Protein AF-A0A9D8MSY5-F1 (afdb_monomer_lite)

Foldseek 3Di:
DDPLVVLLVVLVVLLVVLLVVLVVCVVVVNQWHHLPDPVNVVVCVVCLVVLCVDPLLVVLLLVLQLVLLCVLLVCVVVVVLVPDPVLVVLVVVLVVVVVVVVVLLPDQPRQQAPPVSHPVVGVCVVCVVVVVSVSVSVSSLVSSVVVVRDSVSSRCVSCVVCVSSNSSSSSVSSSVVSVVNGPD

Sequence (184 aa):
MSNSERAFVFCLVLAAVLPILSWVLSALGVPCKSILDDEGLRWLFRHASDCLHSRLVMLALCCTMMQGVIQKSRLLPLNKTLREPRFYRFAAVYAVVLILIFVAALSPESPLLSITGGLAGSPLVDGLFFLGWFTFMVFCLCYGHSKREPWIQMLTYGIRRHPLALPFAVAVSFCWQCIQYMIP

Radius of gyration: 22.3 Å; chains: 1; bounding box: 44×50×62 Å

Secondary structure (DSSP, 8-state):
--HHHHHHHHHHHHHHHHHHHHHHHHHTT-S---SSSHHHHHHHHHHHHHHHT-HHHHHHHHHHHHHHHHHHTT-S-HHHHTT-HHHHHHHHHHHHHHHHHHHHHTSTT-TTS-TTS-STT-HHHHHHHHHHHHHHHHHHHHHHHHTT--HHHHHHHHHHH-TTHHHHHHHHHHHHHHHHHH--

Structure (mmCIF, N/CA/C/O backbone):
data_AF-A0A9D8MSY5-F1
#
_entry.id   AF-A0A9D8MSY5-F1
#
loop_
_atom_site.group_PDB
_atom_site.id
_atom_site.type_symbol
_atom_site.label_atom_id
_atom_site.label_alt_id
_atom_site.label_comp_id
_atom_site.label_asym_id
_atom_site.label_entity_id
_atom_site.label_seq_id
_atom_site.pdbx_PDB_ins_code
_atom_site.Cartn_x
_atom_site.Cartn_y
_atom_site.Cartn_z
_atom_site.occupancy
_atom_site.B_iso_or_equiv
_atom_site.auth_seq_id
_atom_site.auth_comp_id
_atom_site.auth_asym_id
_atom_site.auth_atom_id
_atom_site.pdbx_PDB_model_num
ATOM 1 N N . MET A 1 1 ? 13.684 21.344 1.255 1.00 70.88 1 MET A N 1
ATOM 2 C CA . MET A 1 1 ? 13.357 19.998 0.744 1.00 70.88 1 MET A CA 1
ATOM 3 C C . MET A 1 1 ? 13.588 18.957 1.822 1.00 70.88 1 MET A C 1
ATOM 5 O O . MET A 1 1 ? 14.737 18.773 2.231 1.00 70.88 1 MET A O 1
ATOM 9 N N . SER A 1 2 ? 12.512 18.324 2.288 1.00 86.19 2 SER A N 1
ATOM 10 C CA . SER A 1 2 ? 12.556 17.199 3.233 1.00 86.19 2 SER A CA 1
ATOM 11 C C . SER A 1 2 ? 13.181 15.950 2.584 1.00 86.19 2 SER A C 1
ATOM 13 O O . SER A 1 2 ? 13.249 15.846 1.358 1.00 86.19 2 SER A O 1
ATOM 15 N N . ASN A 1 3 ? 13.674 14.992 3.380 1.00 86.31 3 ASN A N 1
ATOM 16 C CA . ASN A 1 3 ? 14.305 13.776 2.839 1.00 86.31 3 ASN A CA 1
ATOM 17 C C . ASN A 1 3 ? 13.340 12.949 1.966 1.00 86.31 3 ASN A C 1
ATOM 19 O O . ASN A 1 3 ? 13.759 12.382 0.960 1.00 86.31 3 ASN A O 1
ATOM 23 N N . SER A 1 4 ? 12.048 12.929 2.306 1.00 84.00 4 SER A N 1
ATOM 24 C CA . SER A 1 4 ? 11.000 12.261 1.524 1.00 84.00 4 SER A CA 1
ATOM 25 C C . SER A 1 4 ? 10.734 12.951 0.185 1.00 84.00 4 SER A C 1
ATOM 27 O O . SER A 1 4 ? 10.574 12.271 -0.824 1.00 84.00 4 SER A O 1
ATOM 29 N N . GLU A 1 5 ? 10.749 14.285 0.136 1.00 88.88 5 GLU A N 1
ATOM 30 C CA . GLU A 1 5 ? 10.642 15.034 -1.126 1.00 88.88 5 GLU A CA 1
ATOM 31 C C . GLU A 1 5 ? 11.829 14.756 -2.048 1.00 88.88 5 GLU A C 1
ATOM 33 O O . GLU A 1 5 ? 11.639 14.557 -3.244 1.00 88.88 5 GLU A O 1
ATOM 38 N N . ARG A 1 6 ? 13.053 14.699 -1.502 1.00 90.81 6 ARG A N 1
ATOM 39 C CA . ARG A 1 6 ? 14.252 14.361 -2.287 1.00 90.81 6 ARG A CA 1
ATOM 40 C C . ARG A 1 6 ? 14.149 12.964 -2.887 1.00 90.81 6 ARG A C 1
ATOM 42 O O . ARG A 1 6 ? 14.408 12.805 -4.075 1.00 90.81 6 ARG A O 1
ATOM 49 N N . ALA A 1 7 ? 13.734 11.979 -2.091 1.00 89.00 7 ALA A N 1
ATOM 50 C CA . ALA A 1 7 ? 13.540 10.611 -2.565 1.00 89.00 7 ALA A CA 1
ATOM 51 C C . ALA A 1 7 ? 12.454 10.525 -3.650 1.00 89.00 7 ALA A C 1
ATOM 53 O O . ALA A 1 7 ? 12.630 9.824 -4.645 1.00 89.00 7 ALA A O 1
ATOM 54 N N . PHE A 1 8 ? 11.355 11.267 -3.493 1.00 90.94 8 PHE A N 1
ATOM 55 C CA . PHE A 1 8 ? 10.288 11.322 -4.489 1.00 90.94 8 PHE A CA 1
ATOM 56 C C . PHE A 1 8 ? 10.736 11.963 -5.801 1.00 90.94 8 PHE A C 1
ATOM 58 O O . PHE A 1 8 ? 10.537 11.374 -6.860 1.00 90.94 8 PHE A O 1
ATOM 65 N N . VAL A 1 9 ? 11.398 13.121 -5.739 1.00 92.44 9 VAL A N 1
ATOM 66 C CA . VAL A 1 9 ? 11.950 13.782 -6.929 1.00 92.44 9 VAL A CA 1
ATOM 67 C C . VAL A 1 9 ? 12.968 12.879 -7.619 1.00 92.44 9 VAL A C 1
ATOM 69 O O . VAL A 1 9 ? 12.913 12.729 -8.833 1.00 92.44 9 VAL A O 1
ATOM 72 N N . PHE A 1 10 ? 13.843 12.218 -6.860 1.00 92.19 10 PHE A N 1
ATOM 73 C CA . PHE A 1 10 ? 14.777 11.241 -7.413 1.00 92.19 10 PHE A CA 1
ATOM 74 C C . PHE A 1 10 ? 14.053 10.105 -8.150 1.00 92.19 10 PHE A C 1
ATOM 76 O O . PHE A 1 10 ? 14.431 9.777 -9.270 1.00 92.19 10 PHE A O 1
ATOM 83 N N . CYS A 1 11 ? 12.981 9.548 -7.576 1.00 91.75 11 CYS A N 1
ATOM 84 C CA . CYS A 1 11 ? 12.191 8.506 -8.240 1.00 91.75 11 C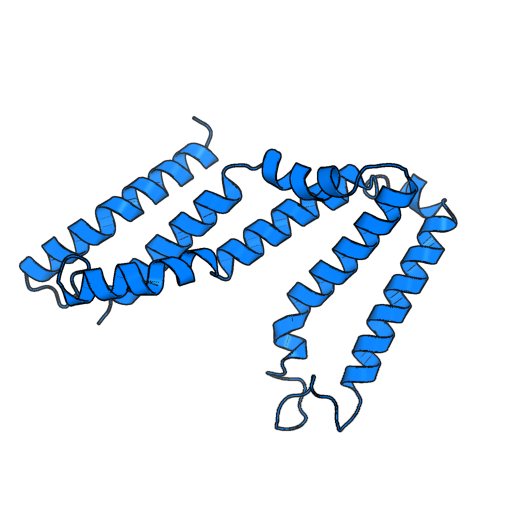YS A CA 1
ATOM 85 C C . CYS A 1 11 ? 11.504 9.010 -9.514 1.00 91.75 11 CYS A C 1
ATOM 87 O O . CYS A 1 11 ? 11.464 8.279 -10.496 1.00 91.75 11 CYS A O 1
ATOM 89 N N . LEU A 1 12 ? 10.996 10.246 -9.530 1.00 93.25 12 LEU A N 1
ATOM 90 C CA . LEU A 1 12 ? 10.416 10.844 -10.738 1.00 93.25 12 LEU A CA 1
ATOM 91 C C . LEU A 1 12 ? 11.461 11.056 -11.836 1.00 93.25 12 LEU A C 1
ATOM 93 O O . LEU A 1 12 ? 11.202 10.754 -12.998 1.00 93.25 12 LEU A O 1
ATOM 97 N N . VAL A 1 13 ? 12.647 11.547 -11.471 1.00 94.62 13 VAL A N 1
ATOM 98 C CA . VAL A 1 13 ? 13.762 11.696 -12.414 1.00 94.62 13 VAL A CA 1
ATOM 99 C C . VAL A 1 13 ? 14.161 10.329 -12.961 1.00 94.62 13 VAL A C 1
ATOM 101 O O . VAL A 1 13 ? 14.292 10.177 -14.170 1.00 94.62 13 VAL A O 1
ATOM 104 N N . LEU A 1 14 ? 14.279 9.316 -12.102 1.00 93.12 14 LEU A N 1
ATOM 105 C CA . LEU A 1 14 ? 14.586 7.952 -12.524 1.00 93.12 14 LEU A CA 1
ATOM 106 C C . LEU A 1 14 ? 13.513 7.391 -13.471 1.00 93.12 14 LEU A C 1
ATOM 108 O O . LEU A 1 14 ? 13.859 6.821 -14.501 1.00 93.12 14 LEU A O 1
ATOM 112 N N . ALA A 1 15 ? 12.230 7.608 -13.171 1.00 90.50 15 ALA A N 1
ATOM 113 C CA . ALA A 1 15 ? 11.114 7.195 -14.020 1.00 90.50 15 ALA A CA 1
ATOM 114 C C . ALA A 1 15 ? 11.177 7.825 -15.422 1.00 90.50 15 ALA A C 1
ATOM 116 O O . ALA A 1 15 ? 10.856 7.159 -16.401 1.00 90.50 15 ALA A O 1
ATOM 117 N N . ALA A 1 16 ? 11.623 9.080 -15.536 1.00 91.75 16 ALA A N 1
ATOM 118 C CA . ALA A 1 16 ? 11.801 9.752 -16.823 1.00 91.75 16 ALA A CA 1
ATOM 119 C C . ALA A 1 16 ? 13.079 9.313 -17.563 1.00 91.75 16 ALA A C 1
ATOM 121 O O . ALA A 1 16 ? 13.090 9.224 -18.789 1.00 91.75 16 ALA A O 1
ATOM 122 N N . VAL A 1 17 ? 14.157 9.030 -16.827 1.00 94.06 17 VAL A N 1
ATOM 123 C CA . VAL A 1 17 ? 15.457 8.645 -17.397 1.00 94.06 17 VAL A CA 1
ATOM 124 C C . VAL A 1 17 ? 15.466 7.190 -17.871 1.00 94.06 17 VAL A C 1
ATOM 126 O O . VAL A 1 17 ? 16.096 6.904 -18.884 1.00 94.06 17 VAL A O 1
ATOM 129 N N . LEU A 1 18 ? 14.766 6.273 -17.194 1.00 92.44 18 LEU A N 1
ATOM 130 C CA . LEU A 1 18 ? 14.762 4.840 -17.527 1.00 92.44 18 LEU A CA 1
ATOM 131 C C . LEU A 1 18 ? 14.355 4.541 -18.986 1.00 92.44 18 LEU A C 1
ATOM 133 O O . LEU A 1 18 ? 15.096 3.812 -19.646 1.00 92.44 18 LEU A O 1
ATOM 137 N N . PRO A 1 19 ? 13.267 5.115 -19.543 1.00 91.88 19 PRO A N 1
ATOM 138 C CA . PRO A 1 19 ? 12.925 4.925 -20.952 1.00 91.88 19 PRO A CA 1
ATOM 139 C C . PRO A 1 19 ? 14.025 5.397 -21.909 1.00 91.88 19 PRO A C 1
ATOM 141 O O . PRO A 1 19 ? 14.388 4.671 -22.833 1.00 91.88 19 PRO A O 1
ATOM 144 N N . ILE A 1 20 ? 14.616 6.567 -21.652 1.00 92.94 20 ILE A N 1
ATOM 145 C CA . ILE A 1 20 ? 15.702 7.125 -22.472 1.00 92.94 20 ILE A CA 1
ATOM 146 C C . ILE A 1 20 ? 16.939 6.226 -22.394 1.00 92.94 20 ILE A C 1
ATOM 148 O O . ILE A 1 20 ? 17.537 5.889 -23.413 1.00 92.94 20 ILE A O 1
ATOM 152 N N . LEU A 1 21 ? 17.299 5.795 -21.185 1.00 92.88 21 LEU A N 1
ATOM 153 C CA . LEU A 1 21 ? 18.435 4.913 -20.955 1.00 92.88 21 LEU A CA 1
ATOM 154 C C . LEU A 1 21 ? 18.239 3.559 -21.647 1.00 92.88 21 LEU A C 1
ATOM 156 O O . LEU A 1 21 ? 19.179 3.052 -22.250 1.00 92.88 21 LEU A O 1
ATOM 160 N N . SER A 1 22 ? 17.024 2.999 -21.609 1.00 92.88 22 SER A N 1
ATOM 161 C CA . SER A 1 22 ? 16.694 1.739 -22.288 1.00 92.88 22 SER A CA 1
ATOM 162 C C . SER A 1 22 ? 16.920 1.808 -23.794 1.00 92.88 22 SER A C 1
ATOM 164 O O . SER A 1 22 ? 17.483 0.887 -24.381 1.00 92.88 22 SER A O 1
ATOM 166 N N . TRP A 1 23 ? 16.554 2.937 -24.398 1.00 93.44 23 TRP A N 1
ATOM 167 C CA . TRP A 1 23 ? 16.735 3.187 -25.817 1.00 93.44 23 TRP A CA 1
ATOM 168 C C . TRP A 1 23 ? 18.214 3.357 -26.178 1.00 93.44 23 TRP A C 1
ATOM 170 O O . TRP A 1 23 ? 18.694 2.706 -27.102 1.00 93.44 23 TRP A O 1
ATOM 180 N N . VAL A 1 24 ? 18.971 4.147 -25.403 1.00 93.62 24 VAL A N 1
ATOM 181 C CA . VAL A 1 24 ? 20.420 4.321 -25.619 1.00 93.62 24 VAL A CA 1
ATOM 182 C C . VAL A 1 24 ? 21.166 2.991 -25.486 1.00 93.62 24 VAL A C 1
ATOM 184 O O . VAL A 1 24 ? 22.006 2.677 -26.324 1.00 93.62 24 VAL A O 1
ATOM 187 N N . LEU A 1 25 ? 20.861 2.186 -24.463 1.00 91.69 25 LEU A N 1
ATOM 188 C CA . LEU A 1 25 ? 21.504 0.883 -24.262 1.00 91.69 25 LEU A CA 1
ATOM 189 C C . LEU A 1 25 ? 21.207 -0.083 -25.413 1.00 91.69 25 LEU A C 1
ATOM 191 O O . LEU A 1 25 ? 22.120 -0.752 -25.895 1.00 91.69 25 LEU A O 1
ATOM 195 N N . SER A 1 26 ? 19.958 -0.116 -25.881 1.00 92.38 26 SER A N 1
ATOM 196 C CA . SER A 1 26 ? 19.567 -0.925 -27.037 1.00 92.38 26 SER A CA 1
ATOM 197 C C . SER A 1 26 ? 20.291 -0.470 -28.314 1.00 92.38 26 SER A C 1
ATOM 199 O O . SER A 1 26 ? 20.853 -1.295 -29.033 1.00 92.38 26 SER A O 1
ATOM 201 N N . ALA A 1 27 ? 20.403 0.845 -28.540 1.00 91.88 27 ALA A N 1
ATOM 202 C CA . ALA A 1 27 ? 21.141 1.418 -29.669 1.00 91.88 27 ALA A CA 1
ATOM 203 C C . ALA A 1 27 ? 22.653 1.114 -29.634 1.00 91.88 27 ALA A C 1
ATOM 205 O O . ALA A 1 27 ? 23.292 1.030 -30.681 1.00 91.88 27 ALA A O 1
ATOM 206 N N . LEU A 1 28 ? 23.229 0.917 -28.443 1.00 94.31 28 LEU A N 1
ATOM 207 C CA . LEU A 1 28 ? 24.623 0.498 -28.252 1.00 94.31 28 LEU A CA 1
ATOM 208 C C . LEU A 1 28 ? 24.837 -1.019 -28.426 1.00 94.31 28 LEU A C 1
ATOM 210 O O . LEU A 1 28 ? 25.962 -1.493 -28.276 1.00 94.31 28 LEU A O 1
ATOM 214 N N . GLY A 1 29 ? 23.786 -1.787 -28.732 1.00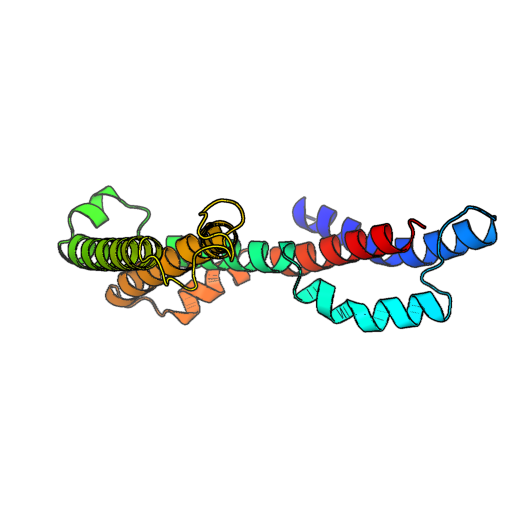 90.62 29 GLY A N 1
ATOM 215 C CA . GLY A 1 29 ? 23.858 -3.237 -28.931 1.00 90.62 29 GLY A CA 1
ATOM 216 C C . GLY A 1 29 ? 23.863 -4.055 -27.636 1.00 90.62 29 GLY A C 1
ATOM 217 O O . GLY A 1 29 ? 24.163 -5.249 -27.669 1.00 90.62 29 GLY A O 1
ATOM 218 N N . VAL A 1 30 ? 23.539 -3.446 -26.490 1.00 91.56 30 VAL A N 1
ATOM 219 C CA . VAL A 1 30 ? 23.341 -4.179 -25.231 1.00 91.56 30 VAL A CA 1
ATOM 220 C C . VAL A 1 30 ? 22.050 -5.004 -25.347 1.00 91.56 30 VAL A C 1
ATOM 222 O O . VAL A 1 30 ? 21.058 -4.475 -25.853 1.00 91.56 30 VAL A O 1
ATOM 225 N N . PRO A 1 31 ? 22.011 -6.271 -24.881 1.00 88.31 31 PRO A N 1
ATOM 226 C CA . PRO A 1 31 ? 20.818 -7.118 -24.940 1.00 88.31 31 PRO A CA 1
ATOM 227 C C . PRO A 1 31 ? 19.745 -6.659 -23.933 1.00 88.31 31 PRO A C 1
ATOM 229 O O . PRO A 1 31 ? 19.474 -7.319 -22.932 1.00 88.31 31 PRO A O 1
ATOM 232 N N . CYS A 1 32 ? 19.142 -5.502 -24.195 1.00 89.31 32 CYS A N 1
ATOM 233 C CA . CYS A 1 32 ? 18.054 -4.904 -23.431 1.00 89.31 32 CYS A CA 1
ATOM 234 C C . CYS A 1 32 ? 16.937 -4.464 -24.381 1.00 89.31 32 CYS A C 1
ATOM 236 O O . CYS A 1 32 ? 17.200 -3.977 -25.485 1.00 89.31 32 CYS A O 1
ATOM 238 N N . LYS A 1 33 ? 15.684 -4.597 -23.936 1.00 90.44 33 LYS A N 1
ATOM 239 C CA . LYS A 1 33 ? 14.522 -4.101 -24.684 1.00 90.44 33 LYS A CA 1
ATOM 240 C C . LYS A 1 33 ? 14.389 -2.588 -24.497 1.00 90.44 33 LYS A C 1
ATOM 242 O O . LYS A 1 33 ? 14.414 -2.093 -23.369 1.00 90.44 33 LYS A O 1
ATOM 247 N N . SER A 1 34 ? 14.228 -1.862 -25.600 1.00 91.88 34 SER A N 1
ATOM 248 C CA . SER A 1 34 ? 13.942 -0.426 -25.595 1.00 91.88 34 SER A CA 1
ATOM 249 C C . SER A 1 34 ? 12.466 -0.186 -25.259 1.00 91.88 34 SER A C 1
ATOM 251 O O . SER A 1 34 ? 11.569 -0.779 -25.861 1.00 91.88 34 SER A O 1
ATOM 253 N N . ILE A 1 35 ? 12.200 0.686 -24.284 1.00 91.31 35 ILE A N 1
ATOM 254 C CA . ILE A 1 35 ? 10.840 1.121 -23.918 1.00 91.31 35 ILE A CA 1
ATOM 255 C C . ILE A 1 35 ? 10.287 2.121 -24.947 1.00 91.31 35 ILE A C 1
ATOM 257 O O . ILE A 1 35 ? 9.074 2.255 -25.076 1.00 91.31 35 ILE A O 1
ATOM 261 N N . LEU A 1 36 ? 11.155 2.832 -25.673 1.00 92.12 36 LEU A N 1
ATOM 262 C CA . LEU A 1 36 ? 10.748 3.866 -26.633 1.00 92.12 36 LEU A CA 1
ATOM 263 C C . LEU A 1 36 ? 10.476 3.329 -28.044 1.00 92.12 36 LEU A C 1
ATOM 265 O O . LEU A 1 36 ? 10.042 4.094 -28.900 1.00 92.12 36 LEU A O 1
ATOM 269 N N . ASP A 1 37 ? 10.698 2.038 -28.279 1.00 91.81 37 ASP A N 1
ATOM 270 C CA . ASP A 1 37 ? 10.322 1.382 -29.532 1.00 91.81 37 ASP A CA 1
ATOM 271 C C . ASP A 1 37 ? 8.804 1.151 -29.582 1.00 91.81 37 ASP A C 1
ATOM 273 O O . ASP A 1 37 ? 8.131 1.171 -28.549 1.00 91.81 37 ASP A O 1
ATOM 277 N N . ASP A 1 38 ? 8.255 0.869 -30.766 1.00 92.25 38 ASP A N 1
ATOM 278 C CA . ASP A 1 38 ? 6.807 0.687 -30.963 1.00 92.25 38 ASP A CA 1
ATOM 279 C C . ASP A 1 38 ? 6.191 -0.343 -29.995 1.00 92.25 38 ASP A C 1
ATOM 281 O O . ASP A 1 38 ? 5.130 -0.106 -29.408 1.00 92.25 38 ASP A O 1
ATOM 285 N N . GLU A 1 39 ? 6.879 -1.468 -29.772 1.00 90.94 39 GLU A N 1
ATOM 286 C CA . GLU A 1 39 ? 6.434 -2.496 -28.822 1.00 90.94 39 GLU A CA 1
ATOM 287 C C . GLU A 1 39 ? 6.570 -2.033 -27.363 1.00 90.94 39 GLU A C 1
ATOM 289 O O . GLU A 1 39 ? 5.692 -2.301 -26.542 1.00 90.94 39 GLU A O 1
ATOM 294 N N . GLY A 1 40 ? 7.621 -1.273 -27.044 1.00 90.81 40 GLY A N 1
ATOM 295 C CA . GLY A 1 40 ? 7.840 -0.707 -25.714 1.00 90.81 40 GLY A CA 1
ATOM 296 C C . GLY A 1 40 ? 6.792 0.337 -25.339 1.00 90.81 40 GLY A C 1
ATOM 297 O O . GLY A 1 40 ? 6.245 0.292 -24.238 1.00 90.81 40 GLY A O 1
ATOM 298 N N . LEU A 1 41 ? 6.427 1.219 -26.272 1.00 91.88 41 LEU A N 1
ATOM 299 C CA . LEU A 1 41 ? 5.369 2.208 -26.078 1.00 91.88 41 LEU A CA 1
ATOM 300 C C . LEU A 1 41 ? 4.008 1.529 -25.922 1.00 91.88 41 LEU A C 1
ATOM 302 O O . LEU A 1 41 ? 3.240 1.869 -25.017 1.00 91.88 41 LEU A O 1
ATOM 306 N N . ARG A 1 42 ? 3.713 0.525 -26.755 1.00 93.12 42 ARG A N 1
ATOM 307 C CA . ARG A 1 42 ? 2.494 -0.280 -26.624 1.00 93.12 42 ARG A CA 1
ATOM 308 C C . ARG A 1 42 ? 2.423 -0.972 -25.264 1.00 93.12 42 ARG A C 1
ATOM 310 O O . ARG A 1 42 ? 1.369 -0.956 -24.623 1.00 93.12 42 ARG A O 1
ATOM 317 N N . TRP A 1 43 ? 3.530 -1.563 -24.821 1.00 92.81 43 TRP A N 1
ATOM 318 C CA . TRP A 1 43 ? 3.641 -2.175 -23.504 1.00 92.81 43 TRP A CA 1
ATOM 319 C C . TRP A 1 43 ? 3.421 -1.140 -22.392 1.00 92.81 43 TRP A C 1
ATOM 321 O O . TRP A 1 43 ? 2.597 -1.377 -21.509 1.00 92.81 43 TRP A O 1
ATOM 331 N N . LEU A 1 44 ? 4.058 0.030 -22.473 1.00 90.69 44 LEU A N 1
ATOM 332 C CA . LEU A 1 44 ? 3.968 1.103 -21.481 1.00 90.69 44 LEU A CA 1
ATOM 333 C C . LEU A 1 44 ? 2.523 1.569 -21.262 1.00 90.69 44 LEU A C 1
ATOM 335 O O . LEU A 1 44 ? 2.042 1.605 -20.130 1.00 90.69 44 LEU A O 1
ATOM 339 N N . PHE A 1 45 ? 1.805 1.891 -22.342 1.00 90.25 45 PHE A N 1
ATOM 340 C CA . PHE A 1 45 ? 0.415 2.345 -22.244 1.00 90.25 45 PHE A CA 1
ATOM 341 C C . PHE A 1 45 ? -0.533 1.242 -21.772 1.00 90.25 45 PHE A C 1
ATOM 343 O O . PHE A 1 45 ? -1.498 1.531 -21.064 1.00 90.25 45 PHE A O 1
ATOM 350 N N . ARG A 1 46 ? -0.254 -0.021 -22.113 1.00 91.81 46 ARG A N 1
ATOM 351 C CA . ARG A 1 46 ? -1.032 -1.164 -21.621 1.00 91.81 46 ARG A CA 1
ATOM 352 C C . ARG A 1 46 ? -0.866 -1.360 -20.109 1.00 91.81 46 ARG A C 1
ATOM 354 O O . ARG A 1 46 ? -1.866 -1.563 -19.427 1.00 91.81 46 ARG A O 1
ATOM 361 N N . HIS A 1 47 ? 0.356 -1.250 -19.588 1.00 88.94 47 HIS A N 1
ATOM 362 C CA . HIS A 1 47 ? 0.673 -1.549 -18.182 1.00 88.94 47 HIS A CA 1
ATOM 363 C C . HIS A 1 47 ? 0.628 -0.316 -17.261 1.00 88.94 47 HIS A C 1
ATOM 365 O O . HIS A 1 47 ? 0.798 -0.427 -16.046 1.00 88.94 47 HIS A O 1
ATOM 371 N N . ALA A 1 48 ? 0.313 0.870 -17.792 1.00 85.94 48 ALA A N 1
ATOM 372 C CA . ALA A 1 48 ? 0.133 2.082 -16.989 1.00 85.94 48 ALA A CA 1
ATOM 373 C C . ALA A 1 48 ? -0.919 1.902 -15.875 1.00 85.94 48 ALA A C 1
ATOM 375 O O . ALA A 1 48 ? -0.746 2.394 -14.759 1.00 85.94 48 ALA A O 1
ATOM 376 N N . SER A 1 49 ? -1.995 1.156 -16.150 1.00 88.94 49 SER A N 1
ATOM 377 C CA . SER A 1 49 ? -3.016 0.849 -15.140 1.00 88.94 49 SER A CA 1
ATOM 378 C C . SER A 1 49 ? -2.536 -0.159 -14.086 1.00 88.94 49 SER A C 1
ATOM 380 O O . SER A 1 49 ? -2.945 -0.072 -12.926 1.00 88.94 49 SER A O 1
ATOM 382 N N . ASP A 1 50 ? -1.605 -1.048 -14.435 1.00 87.81 50 ASP A N 1
ATOM 383 C CA . ASP A 1 50 ? -1.045 -2.043 -13.516 1.00 87.81 50 ASP A CA 1
ATOM 384 C C . ASP A 1 50 ? -0.132 -1.389 -12.473 1.00 87.81 50 ASP A C 1
ATOM 386 O O . ASP A 1 50 ? -0.046 -1.847 -11.333 1.00 87.81 50 ASP A O 1
ATOM 390 N N . CYS A 1 51 ? 0.515 -0.271 -12.820 1.00 84.19 51 CYS A N 1
ATOM 391 C CA . CYS A 1 51 ? 1.262 0.550 -11.863 1.00 84.19 51 CYS A CA 1
ATOM 392 C C . CYS A 1 51 ? 0.368 1.076 -10.727 1.00 84.19 51 CYS A C 1
ATOM 394 O O . CYS A 1 51 ? 0.776 1.072 -9.560 1.00 84.19 51 CYS A O 1
ATOM 396 N N . LEU A 1 52 ? -0.858 1.503 -11.053 1.00 85.81 52 LEU A N 1
ATOM 397 C CA . LEU A 1 52 ? -1.822 2.025 -10.078 1.00 85.81 52 LEU A CA 1
ATOM 398 C C . LEU A 1 52 ? -2.391 0.924 -9.177 1.00 85.81 52 LEU A C 1
ATOM 400 O O . LEU A 1 52 ? -2.608 1.158 -7.990 1.00 85.81 52 LEU A O 1
ATOM 404 N N . HIS A 1 53 ? -2.578 -0.281 -9.717 1.00 87.75 53 HIS A N 1
ATOM 405 C CA . HIS A 1 53 ? -3.067 -1.449 -8.975 1.00 87.75 53 HIS A CA 1
ATOM 406 C C . HIS A 1 53 ? -1.942 -2.292 -8.363 1.00 87.75 53 HIS A C 1
ATOM 408 O O . HIS A 1 53 ? -2.163 -3.421 -7.922 1.00 87.75 53 HIS A O 1
ATOM 414 N N . SER A 1 54 ? -0.721 -1.764 -8.321 1.00 90.06 54 SER A N 1
ATOM 415 C CA . SER A 1 54 ? 0.412 -2.498 -7.778 1.00 90.06 54 SER A CA 1
ATOM 416 C C . SER A 1 54 ? 0.249 -2.774 -6.281 1.00 90.06 54 SER A C 1
ATOM 418 O O . SER A 1 54 ? -0.323 -1.988 -5.516 1.00 90.06 54 SER A O 1
ATOM 420 N N . ARG A 1 55 ? 0.821 -3.898 -5.829 1.00 88.69 55 ARG A N 1
ATOM 421 C CA . ARG A 1 55 ? 0.820 -4.281 -4.406 1.00 88.69 55 ARG A CA 1
ATOM 422 C C . ARG A 1 55 ? 1.393 -3.174 -3.515 1.00 88.69 55 ARG A C 1
ATOM 424 O O . ARG A 1 55 ? 0.870 -2.942 -2.431 1.00 88.69 55 ARG A O 1
ATOM 431 N N . LEU A 1 56 ? 2.421 -2.459 -3.980 1.00 90.00 56 LEU A N 1
ATOM 432 C CA . LEU A 1 56 ? 3.032 -1.349 -3.243 1.00 90.00 56 LEU A CA 1
ATOM 433 C C . LEU A 1 56 ? 2.061 -0.185 -3.032 1.00 90.00 56 LEU A C 1
ATOM 435 O O . LEU A 1 56 ? 1.974 0.338 -1.921 1.00 90.00 56 LEU A O 1
ATOM 439 N N . VAL A 1 57 ? 1.308 0.198 -4.066 1.00 92.25 57 VAL A N 1
ATOM 440 C CA . VAL A 1 57 ? 0.315 1.278 -3.972 1.00 92.25 57 VAL A CA 1
ATOM 441 C C . VAL A 1 57 ? -0.823 0.878 -3.038 1.00 92.25 57 VAL A C 1
ATOM 443 O O . VAL A 1 57 ? -1.198 1.666 -2.167 1.00 92.25 57 VAL A O 1
ATOM 446 N N . MET A 1 58 ? -1.309 -0.363 -3.137 1.00 91.88 58 MET A N 1
ATOM 447 C CA . MET A 1 58 ? -2.324 -0.886 -2.218 1.00 91.88 58 MET A CA 1
ATOM 448 C C . MET A 1 58 ? -1.842 -0.870 -0.764 1.00 91.88 58 MET A C 1
ATOM 450 O O . MET A 1 58 ? -2.569 -0.407 0.113 1.00 91.88 58 MET A O 1
ATOM 454 N N . LEU A 1 59 ? -0.607 -1.304 -0.496 1.00 91.81 59 LEU A N 1
ATOM 455 C CA . LEU A 1 59 ? -0.020 -1.266 0.846 1.00 91.81 59 LEU A CA 1
ATOM 456 C C . LEU A 1 59 ? 0.144 0.168 1.364 1.00 91.81 59 LEU A C 1
ATOM 458 O O . LEU A 1 59 ? -0.211 0.446 2.508 1.00 91.81 59 LEU A O 1
ATOM 462 N N . ALA A 1 60 ? 0.633 1.093 0.534 1.00 92.75 60 ALA A N 1
ATOM 463 C CA . ALA A 1 60 ? 0.772 2.500 0.906 1.00 92.75 60 ALA A CA 1
ATOM 464 C C . ALA A 1 60 ? -0.587 3.130 1.254 1.00 92.75 60 ALA A C 1
ATOM 466 O O . ALA A 1 60 ? -0.713 3.826 2.268 1.00 92.75 60 ALA A O 1
ATOM 467 N N . LEU A 1 61 ? -1.625 2.839 0.466 1.00 92.75 61 LEU A N 1
ATOM 468 C CA . LEU A 1 61 ? -2.991 3.273 0.749 1.00 92.75 61 LEU A CA 1
ATOM 469 C C . LEU A 1 61 ? -3.502 2.673 2.065 1.00 92.75 61 LEU A C 1
ATOM 471 O O . LEU A 1 61 ? -3.960 3.404 2.941 1.00 92.75 61 LEU A O 1
ATOM 475 N N . CYS A 1 62 ? -3.345 1.363 2.250 1.00 93.06 62 CYS A N 1
ATOM 476 C CA . CYS A 1 62 ? -3.773 0.668 3.460 1.00 93.06 62 CYS A CA 1
ATOM 477 C C . CYS A 1 62 ? -3.099 1.243 4.717 1.00 93.06 62 CYS A C 1
ATOM 479 O O . CYS A 1 62 ? -3.768 1.562 5.705 1.00 93.06 62 CYS A O 1
ATOM 481 N N . CYS A 1 63 ? -1.779 1.434 4.683 1.00 92.62 63 CYS A N 1
ATOM 482 C CA . CYS A 1 63 ? -1.007 1.981 5.797 1.00 92.62 63 CYS A CA 1
ATOM 483 C C . CYS A 1 63 ? -1.403 3.427 6.124 1.00 92.62 63 CYS A C 1
ATOM 485 O O . CYS A 1 63 ? -1.593 3.765 7.295 1.00 92.62 63 CYS A O 1
ATOM 487 N N . THR A 1 64 ? -1.564 4.280 5.108 1.00 93.62 64 THR A N 1
ATOM 488 C CA . THR A 1 64 ? -1.954 5.684 5.315 1.00 93.62 64 THR A CA 1
ATOM 489 C C . THR A 1 64 ? -3.372 5.798 5.872 1.00 93.62 64 THR A C 1
ATOM 491 O O . THR A 1 64 ? -3.577 6.513 6.853 1.00 93.62 64 THR A O 1
ATOM 494 N N . MET A 1 65 ? -4.342 5.051 5.339 1.00 93.69 65 MET A N 1
ATOM 495 C CA . MET A 1 65 ? -5.709 5.028 5.877 1.00 93.69 65 MET A CA 1
ATOM 496 C C . MET A 1 65 ? -5.737 4.514 7.321 1.00 93.69 65 MET A C 1
ATOM 498 O O . MET A 1 65 ? -6.315 5.163 8.196 1.00 93.69 65 MET A O 1
ATOM 502 N N . MET A 1 66 ? -5.044 3.406 7.600 1.00 93.12 66 MET A N 1
ATOM 503 C CA . MET A 1 66 ? -4.962 2.827 8.943 1.00 93.12 66 MET A CA 1
ATOM 504 C C . MET A 1 66 ? -4.370 3.811 9.953 1.00 93.12 66 MET A C 1
ATOM 506 O O . MET A 1 66 ? -4.900 3.978 11.052 1.00 93.12 66 MET A O 1
ATOM 510 N N . GLN A 1 67 ? -3.310 4.528 9.574 1.00 91.81 67 GLN A N 1
ATOM 511 C CA . GLN A 1 67 ? -2.718 5.549 10.432 1.00 91.81 67 GLN A CA 1
ATOM 512 C C . GLN A 1 67 ? -3.733 6.638 10.807 1.00 91.81 67 GLN A C 1
ATOM 514 O O . GLN A 1 67 ? -3.790 7.052 11.968 1.00 91.81 67 GLN A O 1
ATOM 519 N N . GLY A 1 68 ? -4.538 7.100 9.846 1.00 90.50 68 GLY A N 1
ATOM 520 C CA . GLY A 1 68 ? -5.566 8.106 10.104 1.00 90.50 68 GLY A CA 1
ATOM 521 C C . GLY A 1 68 ? -6.653 7.604 11.045 1.00 90.50 68 GLY A C 1
ATOM 522 O O . GLY A 1 68 ? -7.000 8.279 12.018 1.00 90.50 68 GLY A O 1
ATOM 523 N N . VAL A 1 69 ? -7.112 6.377 10.814 1.00 91.50 69 VAL A N 1
ATOM 524 C CA . VAL A 1 69 ? -8.134 5.722 11.625 1.00 91.50 69 VAL A CA 1
ATOM 525 C C . VAL A 1 69 ? -7.656 5.488 13.062 1.00 91.50 69 VAL A C 1
ATOM 527 O O . VAL A 1 69 ? -8.368 5.839 14.002 1.00 91.50 69 VAL A O 1
ATOM 530 N N . ILE A 1 70 ? -6.436 4.993 13.279 1.00 90.62 70 ILE A N 1
ATOM 531 C CA . ILE A 1 70 ? -5.882 4.780 14.629 1.00 90.62 70 ILE A CA 1
ATOM 532 C C . 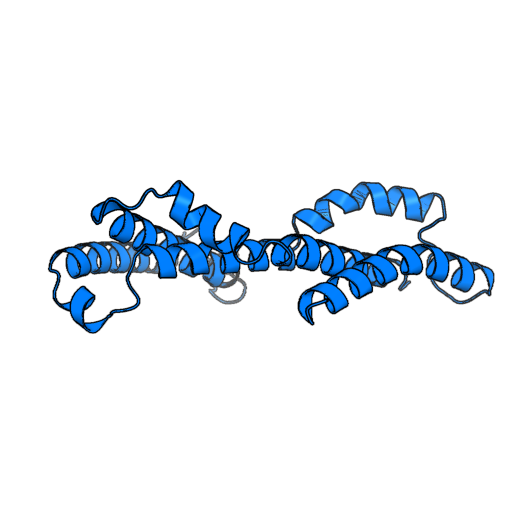ILE A 1 70 ? -5.742 6.106 15.390 1.00 90.62 70 ILE A C 1
ATOM 534 O O . ILE A 1 70 ? -6.098 6.202 16.567 1.00 90.62 70 ILE A O 1
ATOM 538 N N . GLN A 1 71 ? -5.241 7.150 14.728 1.00 89.44 71 GLN A N 1
ATOM 539 C CA . GLN A 1 71 ? -5.004 8.438 15.383 1.00 89.44 71 GLN A CA 1
ATOM 540 C C . GLN A 1 71 ? -6.309 9.164 15.721 1.00 89.44 71 GLN A C 1
ATOM 542 O O . GLN A 1 71 ? -6.426 9.744 16.801 1.00 89.44 71 GLN A O 1
ATOM 547 N N . LYS A 1 72 ? -7.305 9.115 14.829 1.00 88.00 72 LYS A N 1
ATOM 548 C CA . LYS A 1 72 ? -8.589 9.805 15.019 1.00 88.00 72 LYS A CA 1
ATOM 549 C C . LYS A 1 72 ? -9.597 9.026 15.856 1.00 88.00 72 LYS A C 1
ATOM 551 O O . LYS A 1 72 ? -10.381 9.648 16.562 1.00 88.00 72 LYS A O 1
ATOM 556 N N . SER A 1 73 ? -9.530 7.696 15.876 1.00 84.31 73 SER A N 1
ATOM 557 C CA . SER A 1 73 ? -10.357 6.869 16.772 1.00 84.31 73 SER A CA 1
ATOM 558 C C . SER A 1 73 ? -10.001 7.035 18.256 1.00 84.31 73 SER A C 1
ATOM 560 O O . SER A 1 73 ? -10.759 6.594 19.120 1.00 84.31 73 SER A O 1
ATOM 562 N N . ARG A 1 74 ? -8.865 7.683 18.573 1.0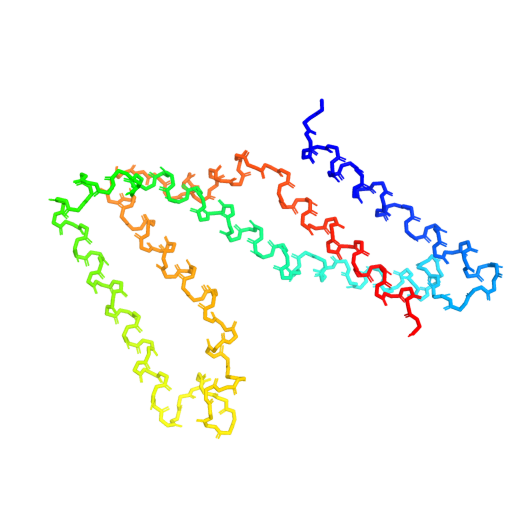0 81.31 74 ARG A N 1
ATOM 563 C CA . ARG A 1 74 ? -8.347 7.870 19.942 1.00 81.31 74 ARG A CA 1
ATOM 564 C C . ARG A 1 74 ? -8.201 6.542 20.695 1.00 81.31 74 ARG A C 1
ATOM 566 O O . ARG A 1 74 ? -8.375 6.497 21.911 1.00 81.31 74 ARG A O 1
ATOM 573 N N . LEU A 1 75 ? -7.868 5.466 19.980 1.00 77.44 75 LEU A N 1
ATOM 574 C CA . LEU A 1 75 ? -7.575 4.160 20.578 1.00 77.44 75 LEU A CA 1
ATOM 575 C C . LEU A 1 75 ? -6.224 4.141 21.313 1.00 77.44 75 LEU A C 1
ATOM 577 O O . LEU A 1 75 ? -6.083 3.432 22.305 1.00 77.44 75 LEU A O 1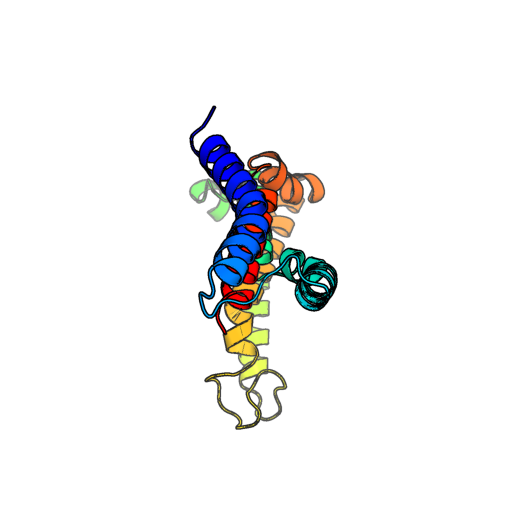
ATOM 581 N N . LEU A 1 76 ? -5.265 4.967 20.876 1.00 75.88 76 LEU A N 1
ATOM 582 C CA . LEU A 1 76 ? -3.900 5.047 21.417 1.00 75.88 76 LEU A CA 1
ATOM 583 C C . LEU A 1 76 ? -3.785 5.312 22.934 1.00 75.88 76 LEU A C 1
ATOM 585 O O . LEU A 1 76 ? -2.909 4.715 23.556 1.00 75.88 76 LEU A O 1
ATOM 589 N N . PRO A 1 77 ? -4.623 6.142 23.587 1.00 75.69 77 PRO A N 1
ATOM 590 C CA . PRO A 1 77 ? -4.693 6.180 25.048 1.00 75.69 77 PRO A CA 1
ATOM 591 C C . PRO A 1 77 ? -5.385 4.917 25.605 1.00 75.69 77 PRO A C 1
ATOM 593 O O . PRO A 1 77 ? -6.472 4.994 26.188 1.00 75.69 77 PRO A O 1
ATOM 596 N N . LEU A 1 78 ? -4.736 3.751 25.450 1.00 66.12 78 LEU A N 1
ATOM 597 C CA . LEU A 1 78 ? -5.240 2.422 25.828 1.00 66.12 78 LEU A CA 1
ATOM 598 C C . LEU A 1 78 ? -5.783 2.388 27.260 1.00 66.12 78 LEU A C 1
ATOM 600 O O . LEU A 1 78 ? -6.835 1.812 27.510 1.00 66.12 78 LEU A O 1
ATOM 604 N N . ASN A 1 79 ? -5.123 3.069 28.197 1.00 65.31 79 ASN A N 1
ATOM 605 C CA . ASN A 1 79 ? -5.483 3.008 29.614 1.00 65.31 79 ASN A CA 1
ATOM 606 C C . ASN A 1 79 ? -6.869 3.619 29.926 1.00 65.31 79 ASN A C 1
ATOM 608 O O . ASN A 1 79 ? -7.546 3.198 30.861 1.00 65.31 79 ASN A O 1
ATOM 612 N N . LYS A 1 80 ? -7.316 4.604 29.132 1.00 69.31 80 LYS A N 1
ATOM 613 C CA . LYS A 1 80 ? -8.677 5.166 29.235 1.00 69.31 80 LYS A CA 1
ATOM 614 C C . LYS A 1 80 ? -9.672 4.356 28.405 1.00 69.31 80 LYS A C 1
ATOM 616 O O . LYS A 1 80 ? -10.777 4.103 28.864 1.00 69.31 80 LYS A O 1
ATOM 621 N N . THR A 1 81 ? -9.249 3.903 27.227 1.00 71.75 81 THR A N 1
ATOM 622 C CA . THR A 1 81 ? -10.052 3.088 26.305 1.00 71.75 81 THR A CA 1
ATOM 623 C C . THR A 1 81 ? -10.485 1.751 26.916 1.00 71.75 81 THR A C 1
ATOM 625 O O . THR A 1 81 ? -11.654 1.394 26.820 1.00 71.75 81 THR A O 1
ATOM 628 N N . LEU A 1 82 ? -9.584 1.039 27.603 1.00 72.19 82 LEU A N 1
ATOM 629 C CA . LEU A 1 82 ? -9.875 -0.257 28.235 1.00 72.19 82 LEU A CA 1
ATOM 630 C C . LEU A 1 82 ? -10.880 -0.155 29.393 1.00 72.19 82 LEU A C 1
ATOM 632 O O . LEU A 1 82 ? -11.460 -1.155 29.789 1.00 72.19 82 LEU A O 1
ATOM 636 N N . ARG A 1 83 ? -11.113 1.045 29.937 1.00 72.31 83 ARG A N 1
ATOM 637 C CA . ARG A 1 83 ? -12.114 1.273 30.992 1.00 72.31 83 ARG A CA 1
ATOM 638 C C . ARG A 1 83 ? -13.521 1.498 30.439 1.00 72.31 83 ARG A C 1
ATOM 640 O O . ARG A 1 83 ? -14.475 1.548 31.210 1.00 72.31 83 ARG A O 1
ATOM 647 N N . GLU A 1 84 ? -13.673 1.655 29.125 1.00 81.50 84 GLU A N 1
ATOM 648 C CA . GLU A 1 84 ? -14.972 1.907 28.511 1.00 81.50 84 GLU A CA 1
ATOM 649 C C . GLU A 1 84 ? -15.685 0.580 28.184 1.00 81.50 84 GLU A C 1
ATOM 651 O O . GLU A 1 84 ? -15.201 -0.191 27.355 1.00 81.50 84 GLU A O 1
ATOM 656 N N . PRO A 1 85 ? -16.892 0.315 28.721 1.00 79.81 85 PRO A N 1
ATOM 657 C CA . PRO A 1 85 ? -17.619 -0.933 28.446 1.00 79.81 85 PRO A CA 1
ATOM 658 C C . PRO A 1 85 ? -17.987 -1.096 26.962 1.00 79.81 85 PRO A C 1
ATOM 660 O O . PRO A 1 85 ? -18.212 -2.206 26.483 1.00 79.81 85 PRO A O 1
ATOM 663 N N . ARG A 1 86 ? -18.028 0.010 26.206 1.00 80.25 86 ARG A N 1
ATOM 664 C CA . ARG A 1 86 ? -18.255 0.003 24.754 1.00 80.25 86 ARG A CA 1
ATOM 665 C C . ARG A 1 86 ? -17.104 -0.659 23.998 1.00 80.25 86 ARG A C 1
ATOM 667 O O . ARG A 1 86 ? -17.368 -1.355 23.024 1.00 80.25 86 ARG A O 1
ATOM 674 N N . PHE A 1 87 ? -15.862 -0.490 24.459 1.00 83.44 87 PHE A N 1
ATOM 675 C CA . PHE A 1 87 ? -14.687 -1.104 23.841 1.00 83.44 87 PHE A CA 1
ATOM 676 C C . PHE A 1 87 ? -14.806 -2.632 23.832 1.00 83.44 87 PHE A C 1
ATOM 678 O O . PHE A 1 87 ? -14.664 -3.245 22.779 1.00 83.44 87 PHE A O 1
ATOM 685 N N . TYR A 1 88 ? -15.175 -3.236 24.966 1.00 83.50 88 TYR A N 1
ATOM 686 C CA . TYR A 1 88 ? -15.352 -4.687 25.072 1.00 83.50 88 TYR A CA 1
ATOM 687 C C . TYR A 1 88 ? -16.464 -5.229 24.173 1.00 83.50 88 TYR A C 1
ATOM 689 O O . TYR A 1 88 ? -16.312 -6.314 23.626 1.00 83.50 88 TYR A O 1
ATOM 697 N N . ARG A 1 89 ? -17.553 -4.476 23.959 1.00 84.12 89 ARG A N 1
ATOM 698 C CA . ARG A 1 89 ? -18.613 -4.886 23.019 1.00 84.12 89 ARG A CA 1
ATOM 699 C C . ARG A 1 89 ? -18.093 -4.947 21.586 1.00 84.12 89 ARG A C 1
ATOM 701 O O . ARG A 1 89 ? -18.293 -5.952 20.915 1.00 84.12 89 ARG A O 1
ATOM 708 N N . PHE A 1 90 ? -17.391 -3.909 21.131 1.00 85.44 90 PHE A N 1
ATOM 709 C CA . PHE A 1 90 ? -16.795 -3.911 19.793 1.00 85.44 90 PHE A CA 1
ATOM 710 C C . PHE A 1 90 ? -15.689 -4.963 19.657 1.00 85.44 90 PHE A C 1
ATOM 712 O O . PHE A 1 90 ? -15.600 -5.609 18.618 1.00 85.44 90 PHE A O 1
ATOM 719 N N . ALA A 1 91 ? -14.882 -5.173 20.701 1.00 86.00 91 ALA A N 1
ATOM 720 C CA . ALA A 1 91 ? -13.831 -6.187 20.706 1.00 86.00 91 ALA A CA 1
ATOM 721 C C . ALA A 1 91 ? -14.417 -7.606 20.671 1.00 86.00 91 ALA A C 1
ATOM 723 O O . ALA A 1 91 ? -13.900 -8.457 19.955 1.00 86.00 91 ALA A O 1
ATOM 724 N N . ALA A 1 92 ? -15.525 -7.848 21.378 1.00 86.94 92 ALA A N 1
ATOM 725 C CA . ALA A 1 92 ? -16.248 -9.114 21.329 1.00 86.94 92 ALA A CA 1
ATOM 726 C C . ALA A 1 92 ? -16.831 -9.369 19.934 1.00 86.94 92 ALA A C 1
ATOM 728 O O . ALA A 1 92 ? -16.623 -10.444 19.384 1.00 86.94 92 ALA A O 1
ATOM 729 N N . VAL A 1 93 ? -17.489 -8.375 19.322 1.00 86.81 93 VAL A N 1
ATOM 730 C CA . VAL A 1 93 ? -17.998 -8.494 17.942 1.00 86.81 93 VAL A CA 1
ATOM 731 C C . VAL A 1 93 ? -16.855 -8.767 16.962 1.00 86.81 93 VAL A C 1
ATOM 733 O O . VAL A 1 93 ? -16.962 -9.664 16.133 1.00 86.81 93 VAL A O 1
ATOM 736 N N . TYR A 1 94 ? -15.738 -8.049 17.089 1.00 87.88 94 TYR A N 1
ATOM 737 C CA . TYR A 1 94 ? -14.545 -8.264 16.272 1.00 87.88 94 TYR A CA 1
ATOM 738 C C . TYR A 1 94 ? -13.984 -9.686 16.419 1.00 87.88 94 TYR A C 1
ATOM 740 O O . TYR A 1 94 ? -13.727 -10.353 15.418 1.00 87.88 94 TYR A O 1
ATOM 748 N N . ALA A 1 95 ? -13.845 -10.172 17.655 1.00 88.19 95 ALA A N 1
ATOM 749 C CA . ALA A 1 95 ? -13.385 -11.528 17.933 1.00 88.19 95 ALA A CA 1
ATOM 750 C C . ALA A 1 95 ? -14.338 -12.579 17.347 1.00 88.19 95 ALA A C 1
ATOM 752 O O . ALA A 1 95 ? -13.877 -13.517 16.707 1.00 88.19 95 ALA A O 1
ATOM 753 N N . VAL A 1 96 ? -15.654 -12.395 17.495 1.00 90.00 96 VAL A N 1
ATOM 754 C CA . VAL A 1 96 ? -16.665 -13.291 16.911 1.00 90.00 96 VAL A CA 1
ATOM 755 C C . VAL A 1 96 ? -16.548 -13.330 15.390 1.00 90.00 96 VAL A C 1
ATOM 757 O O . VAL A 1 96 ? -16.531 -14.417 14.826 1.00 90.00 96 VAL A O 1
ATOM 760 N N . VAL A 1 97 ? -16.403 -12.185 14.716 1.00 87.69 97 VAL A N 1
ATOM 761 C CA . VAL A 1 97 ? -16.230 -12.141 13.253 1.00 87.69 97 VAL A CA 1
ATOM 762 C C . VAL A 1 97 ? -14.972 -12.897 12.821 1.00 87.69 97 VAL A C 1
ATOM 764 O O . VAL A 1 97 ? -15.044 -13.710 11.904 1.00 87.69 97 VAL A O 1
ATOM 767 N N . LEU A 1 98 ? -13.836 -12.687 13.493 1.00 86.75 98 LEU A N 1
ATOM 768 C CA . LEU A 1 98 ? -12.608 -13.426 13.186 1.00 86.75 98 LEU A CA 1
ATOM 769 C C . LEU A 1 98 ? -12.771 -14.932 13.409 1.00 86.75 98 LEU A C 1
ATOM 771 O O . LEU A 1 98 ? -12.356 -15.717 12.561 1.00 86.75 98 LEU A O 1
ATOM 775 N N . ILE A 1 99 ? -13.402 -15.334 14.514 1.00 87.81 99 ILE A N 1
ATOM 776 C CA . ILE A 1 99 ? -13.680 -16.742 14.811 1.00 87.81 99 ILE A CA 1
ATOM 777 C C . ILE A 1 99 ? -14.577 -17.343 13.729 1.00 87.81 99 ILE A C 1
ATOM 779 O O . ILE A 1 99 ? -14.275 -18.425 13.246 1.00 87.81 99 ILE A O 1
ATOM 783 N N . LEU A 1 100 ? -15.634 -16.648 13.299 1.00 86.56 100 LEU A N 1
ATOM 784 C CA . LEU A 1 100 ? -16.528 -17.128 12.241 1.00 86.56 100 LEU A CA 1
ATOM 785 C C . LEU A 1 100 ? -15.792 -17.333 10.914 1.00 86.56 100 LEU A C 1
ATOM 787 O O . LEU A 1 100 ? -16.020 -18.341 10.254 1.00 86.56 100 LEU A O 1
ATOM 791 N N . ILE A 1 101 ? -14.882 -16.428 10.546 1.00 85.62 101 ILE A N 1
ATOM 792 C CA . ILE A 1 101 ? -14.043 -16.586 9.349 1.00 85.62 101 ILE A CA 1
ATOM 793 C C . ILE A 1 101 ? -13.128 -17.809 9.503 1.00 85.62 101 ILE A C 1
ATOM 795 O O . ILE A 1 101 ? -13.043 -18.627 8.590 1.00 85.62 101 ILE A O 1
ATOM 799 N N . PHE A 1 102 ? -12.469 -17.969 10.654 1.00 83.50 102 PHE A N 1
ATOM 800 C CA . PHE A 1 102 ? -11.609 -19.127 10.911 1.00 83.50 102 PHE A CA 1
ATOM 801 C C . PHE A 1 102 ? -12.392 -20.446 10.913 1.00 83.50 102 PHE A C 1
ATOM 803 O O . PHE A 1 102 ? -11.935 -21.423 10.331 1.00 83.50 102 PHE A O 1
ATOM 810 N N . VAL A 1 103 ? -13.588 -20.479 11.501 1.00 85.38 103 VAL A N 1
ATOM 811 C CA . VAL A 1 103 ? -14.476 -21.651 11.479 1.00 85.38 103 VAL A CA 1
ATOM 812 C C . VAL A 1 103 ? -14.935 -21.952 10.053 1.00 85.38 103 VAL A C 1
ATOM 814 O O . VAL A 1 103 ? -14.904 -23.108 9.639 1.00 85.38 103 VAL A O 1
ATOM 817 N N . ALA A 1 104 ? -15.287 -20.930 9.269 1.00 81.38 104 ALA A N 1
ATOM 818 C CA . ALA A 1 104 ? -15.625 -21.099 7.859 1.00 81.38 104 ALA A CA 1
ATOM 819 C C . ALA A 1 104 ? -14.447 -21.652 7.040 1.00 81.38 104 ALA A C 1
ATOM 821 O O . ALA A 1 104 ? -14.671 -22.394 6.088 1.00 81.38 104 ALA A O 1
ATOM 822 N N . ALA A 1 105 ? -13.203 -21.342 7.415 1.00 80.25 105 ALA A N 1
ATOM 823 C CA . ALA A 1 105 ? -11.997 -21.879 6.783 1.00 80.25 105 ALA A CA 1
ATOM 824 C C . ALA A 1 105 ? -11.708 -23.349 7.146 1.00 80.25 105 ALA A C 1
ATOM 826 O O . ALA A 1 105 ? -11.002 -24.025 6.407 1.00 80.25 105 ALA A O 1
ATOM 827 N N . LEU A 1 106 ? -12.250 -23.849 8.262 1.00 77.62 106 LEU A N 1
ATOM 828 C CA . LEU A 1 106 ? -12.119 -25.249 8.689 1.00 77.62 106 LEU A CA 1
ATOM 829 C C . LEU A 1 106 ? -13.159 -26.175 8.040 1.00 77.62 106 LEU A C 1
ATOM 831 O O . LEU A 1 106 ? -13.071 -27.393 8.192 1.00 77.62 106 LEU A O 1
ATOM 835 N N . SER A 1 107 ? -14.148 -25.618 7.332 1.00 79.69 107 SER A N 1
ATOM 836 C CA . SER A 1 107 ? -15.132 -26.414 6.598 1.00 79.69 107 SER A CA 1
ATOM 837 C C . SER A 1 107 ? -14.473 -27.112 5.397 1.00 79.69 107 SER A C 1
ATOM 839 O O . SER A 1 107 ? -13.785 -26.445 4.626 1.00 79.69 107 SER A O 1
ATOM 841 N N . PRO A 1 108 ? -14.695 -28.422 5.184 1.00 70.81 108 PRO A N 1
ATOM 842 C CA . PRO A 1 108 ? -14.082 -29.169 4.083 1.00 70.81 108 PRO A CA 1
ATOM 843 C C . PRO A 1 108 ? -14.518 -28.692 2.687 1.00 70.81 108 PRO A C 1
ATOM 845 O O . PRO A 1 108 ? -13.764 -28.860 1.736 1.00 70.81 108 PRO A O 1
ATOM 848 N N . GLU A 1 109 ? -15.681 -28.042 2.562 1.00 74.31 109 GLU A N 1
ATOM 849 C CA . GLU A 1 109 ? -16.134 -27.395 1.315 1.00 74.31 109 GLU A CA 1
ATOM 850 C C . GLU A 1 109 ? -15.869 -25.882 1.297 1.00 74.31 109 GLU A C 1
ATOM 852 O O . GLU A 1 109 ? -16.532 -25.118 0.592 1.00 74.31 109 GLU A O 1
ATOM 857 N N . SER A 1 110 ? -14.932 -25.403 2.117 1.00 77.38 110 SER A N 1
ATOM 858 C CA . SER A 1 110 ? -14.664 -23.973 2.187 1.00 77.38 110 SER A CA 1
ATOM 859 C C . SER A 1 110 ? -14.019 -23.469 0.894 1.00 77.38 110 SER A C 1
ATOM 861 O O . SER A 1 110 ? -12.933 -23.934 0.541 1.00 77.38 110 SER A O 1
ATOM 863 N N . PRO A 1 111 ? -14.579 -22.431 0.243 1.00 77.00 111 PRO A N 1
ATOM 864 C CA . PRO A 1 111 ? -13.934 -21.780 -0.900 1.00 77.00 111 PRO A CA 1
ATOM 865 C C . PRO A 1 111 ? -12.636 -21.050 -0.510 1.00 77.00 111 PRO A C 1
ATOM 867 O O . PRO A 1 111 ? -11.941 -20.511 -1.368 1.00 77.00 111 PRO A O 1
ATOM 870 N N . LEU A 1 112 ? -12.327 -20.986 0.789 1.00 75.50 112 LEU A N 1
ATOM 871 C CA . LEU A 1 112 ? -11.140 -20.340 1.339 1.00 75.50 112 LEU A CA 1
ATOM 872 C C . LEU A 1 112 ? -9.927 -21.279 1.406 1.00 75.50 112 LEU A C 1
ATOM 874 O O . LEU A 1 112 ? -8.809 -20.796 1.590 1.00 75.50 112 LEU A O 1
ATOM 878 N N . LEU A 1 113 ? -10.136 -22.592 1.267 1.00 75.31 113 LEU A N 1
ATOM 879 C CA . LEU A 1 113 ? -9.072 -23.591 1.185 1.00 75.31 113 LEU A CA 1
ATOM 880 C C . LEU A 1 113 ? -8.516 -23.665 -0.241 1.00 75.31 113 LEU A C 1
ATOM 882 O O . LEU A 1 113 ? -9.152 -23.239 -1.205 1.00 75.31 113 LEU A O 1
ATOM 886 N N . SER A 1 114 ? -7.296 -24.184 -0.386 1.00 75.94 114 SER A N 1
ATOM 887 C CA . SER A 1 114 ? -6.754 -24.439 -1.721 1.00 75.94 114 SER A CA 1
ATOM 888 C C . SER A 1 114 ? -7.529 -25.576 -2.411 1.00 75.94 114 SER A C 1
ATOM 890 O O . SER A 1 114 ? -8.213 -26.366 -1.759 1.00 75.94 114 SER A O 1
ATOM 892 N N . ILE A 1 115 ? -7.362 -25.714 -3.730 1.00 69.06 115 ILE A N 1
ATOM 893 C CA . ILE A 1 115 ? -7.958 -26.801 -4.532 1.00 69.06 115 ILE A CA 1
ATOM 894 C C . ILE A 1 115 ? -7.564 -28.195 -3.993 1.00 69.06 115 ILE A C 1
ATOM 896 O O . ILE A 1 115 ? -8.289 -29.164 -4.196 1.00 69.06 115 ILE A O 1
ATOM 900 N N . THR A 1 116 ? -6.442 -28.308 -3.271 1.00 73.38 116 THR A N 1
ATOM 901 C CA . THR A 1 116 ? -5.980 -29.560 -2.647 1.00 73.38 116 THR A CA 1
ATOM 902 C C . THR A 1 116 ? -6.496 -29.769 -1.217 1.00 73.38 116 THR A C 1
ATOM 904 O O . THR A 1 116 ? -6.107 -30.737 -0.570 1.00 73.38 116 THR A O 1
ATOM 907 N N . GLY A 1 117 ? -7.348 -28.875 -0.701 1.00 69.19 117 GLY A N 1
ATOM 908 C CA . GLY A 1 117 ? -7.877 -28.919 0.668 1.00 69.19 117 GLY A CA 1
ATOM 909 C C . GLY A 1 117 ? -6.883 -28.467 1.745 1.00 69.19 117 GLY A C 1
ATOM 910 O O . GLY A 1 117 ? -7.173 -28.560 2.936 1.00 69.19 117 GLY A O 1
ATOM 911 N N . GLY A 1 118 ? -5.702 -27.980 1.352 1.00 77.44 118 GLY A N 1
ATOM 912 C CA . GLY A 1 118 ? -4.674 -27.486 2.268 1.00 77.44 118 GLY A CA 1
ATOM 913 C C . GLY A 1 118 ? -4.792 -25.988 2.569 1.00 77.44 118 GLY A C 1
ATOM 914 O O . GLY A 1 118 ? -5.324 -25.215 1.772 1.00 77.44 118 GLY A O 1
ATOM 915 N N . LEU A 1 119 ? -4.227 -25.560 3.707 1.00 73.81 119 LEU A N 1
ATOM 916 C CA . LEU A 1 119 ? -4.072 -24.135 4.039 1.00 73.81 119 LEU A CA 1
ATOM 917 C C . LEU A 1 119 ? -2.869 -23.480 3.340 1.00 73.81 119 LEU A C 1
ATOM 919 O O . LEU A 1 119 ? -2.900 -22.280 3.068 1.00 73.81 119 LEU A O 1
ATOM 923 N N . ALA A 1 120 ? -1.801 -24.229 3.059 1.00 75.38 120 ALA A N 1
ATOM 924 C CA . ALA A 1 120 ? -0.611 -23.682 2.409 1.00 75.38 120 ALA A CA 1
ATOM 925 C C . ALA A 1 120 ? -0.915 -23.320 0.944 1.00 75.38 120 ALA A C 1
ATOM 927 O O . ALA A 1 120 ? -1.399 -24.161 0.189 1.00 75.38 120 ALA A O 1
ATOM 928 N N . GLY A 1 121 ? -0.652 -22.065 0.558 1.00 76.31 121 GLY A N 1
ATOM 929 C CA . GLY A 1 121 ? -1.007 -21.543 -0.770 1.00 76.31 121 GLY A CA 1
ATOM 930 C C . GLY A 1 121 ? -2.515 -21.381 -0.991 1.00 76.31 121 GLY A C 1
ATOM 931 O O . GLY A 1 121 ? -2.971 -21.367 -2.131 1.00 76.31 121 GLY A O 1
ATOM 932 N N . SER A 1 122 ? -3.301 -21.322 0.089 1.00 84.00 122 SER A N 1
ATOM 933 C CA . SER A 1 122 ? -4.738 -21.063 0.008 1.00 84.00 122 SER A CA 1
ATOM 934 C C . SER A 1 122 ? -5.039 -19.564 -0.145 1.00 84.00 122 SER A C 1
ATOM 936 O O . SER A 1 122 ? -4.293 -18.731 0.387 1.00 84.00 122 SER A O 1
ATOM 938 N N . PRO A 1 123 ? -6.177 -19.203 -0.771 1.00 83.06 123 PRO A N 1
ATOM 939 C CA . PRO A 1 123 ? -6.635 -17.815 -0.853 1.00 83.06 123 PRO A CA 1
ATOM 940 C C . PRO A 1 123 ? -6.756 -17.128 0.517 1.00 83.06 123 PRO A C 1
ATOM 942 O O . PRO A 1 123 ? -6.564 -15.917 0.625 1.00 83.06 123 PRO A O 1
ATOM 945 N N . LEU A 1 124 ? -7.046 -17.893 1.578 1.00 83.06 124 LEU A N 1
ATOM 946 C CA . LEU A 1 124 ? -7.099 -17.385 2.949 1.00 83.06 124 LEU A CA 1
ATOM 947 C C . LEU A 1 124 ? -5.740 -16.861 3.430 1.00 83.06 124 LEU A C 1
ATOM 949 O O . LEU A 1 124 ? -5.676 -15.785 4.022 1.00 83.06 124 LEU A O 1
ATOM 953 N N . VAL A 1 125 ? -4.661 -17.613 3.193 1.00 84.88 125 VAL A N 1
ATOM 954 C CA . VAL A 1 125 ? -3.309 -17.229 3.629 1.00 84.88 125 VAL A CA 1
ATOM 955 C C . VAL A 1 125 ? -2.817 -16.018 2.841 1.00 84.88 125 VAL A C 1
ATOM 957 O O . VAL A 1 125 ? -2.298 -15.076 3.441 1.00 84.88 125 VAL A O 1
ATOM 960 N N . ASP A 1 126 ? -3.067 -15.990 1.531 1.00 83.81 126 ASP A N 1
ATOM 961 C CA . ASP A 1 126 ? -2.708 -14.855 0.674 1.00 83.81 126 ASP A CA 1
ATOM 962 C C . ASP A 1 126 ? -3.486 -13.580 1.044 1.00 83.81 126 ASP A C 1
ATOM 964 O O . ASP A 1 126 ? -2.952 -12.468 1.006 1.00 83.81 126 ASP A O 1
ATOM 968 N N . GLY A 1 127 ? -4.749 -13.734 1.447 1.00 84.19 127 GLY A N 1
ATOM 969 C CA . GLY A 1 127 ? -5.627 -12.642 1.856 1.00 84.19 127 GLY A CA 1
ATOM 970 C C . GLY A 1 127 ? -5.487 -12.212 3.317 1.00 84.19 127 GLY A C 1
ATOM 971 O O . GLY A 1 127 ? -6.046 -11.180 3.689 1.00 84.19 127 GLY A O 1
ATOM 972 N N . LEU A 1 128 ? -4.752 -12.952 4.156 1.00 85.88 128 LEU A N 1
ATOM 973 C CA . LEU A 1 128 ? -4.774 -12.783 5.615 1.00 85.88 128 LEU A CA 1
ATOM 974 C C . LEU A 1 128 ? -4.361 -11.374 6.054 1.00 85.88 128 LEU A C 1
ATOM 976 O O . LEU A 1 128 ? -4.968 -10.798 6.959 1.00 85.88 128 LEU A O 1
ATOM 980 N N . PHE A 1 129 ? -3.360 -10.799 5.381 1.00 86.75 129 PHE A N 1
ATOM 981 C CA . PHE A 1 129 ? -2.927 -9.426 5.633 1.00 86.75 129 PHE A CA 1
ATOM 982 C C . PHE A 1 129 ? -4.067 -8.427 5.395 1.00 86.75 129 PHE A C 1
ATOM 984 O O . PHE A 1 129 ? -4.378 -7.622 6.274 1.00 86.75 129 PHE A O 1
ATOM 991 N N . PHE A 1 130 ? -4.713 -8.490 4.227 1.00 87.06 130 PHE A N 1
ATOM 992 C CA . PHE A 1 130 ? -5.797 -7.573 3.869 1.00 87.06 130 PHE A CA 1
ATOM 993 C C . PHE A 1 130 ? -7.036 -7.794 4.726 1.00 87.06 130 PHE A C 1
ATOM 995 O O . PHE A 1 130 ? -7.693 -6.828 5.106 1.00 87.06 130 PHE A O 1
ATOM 1002 N N . LEU A 1 131 ? -7.322 -9.046 5.078 1.00 87.81 131 LEU A N 1
ATOM 1003 C CA . LEU A 1 131 ? -8.412 -9.395 5.969 1.00 87.81 131 LEU A CA 1
ATOM 1004 C C . LEU A 1 131 ? -8.202 -8.780 7.355 1.00 87.81 131 LEU A C 1
ATOM 1006 O O . LEU A 1 131 ? -9.068 -8.049 7.828 1.00 87.81 131 LEU A O 1
ATOM 1010 N N . GLY A 1 132 ? -7.045 -9.022 7.978 1.00 88.94 132 GLY A N 1
ATOM 1011 C CA . GLY A 1 132 ? -6.717 -8.470 9.293 1.00 88.94 132 GLY A CA 1
ATOM 1012 C C . GLY A 1 132 ? -6.663 -6.943 9.288 1.00 88.94 132 GLY A C 1
ATOM 1013 O O . GLY A 1 132 ? -7.157 -6.297 10.211 1.00 88.94 132 GLY A O 1
ATOM 1014 N N . TRP A 1 133 ? -6.126 -6.348 8.220 1.00 91.12 133 TRP A N 1
ATOM 1015 C CA . TRP A 1 133 ? -6.150 -4.902 8.027 1.00 91.12 133 TRP A CA 1
ATOM 1016 C C . TRP A 1 133 ? -7.584 -4.363 7.948 1.00 91.12 133 TRP A C 1
ATOM 1018 O O . TRP A 1 133 ? -7.922 -3.414 8.656 1.00 91.12 133 TRP A O 1
ATOM 1028 N N . PHE A 1 134 ? -8.439 -4.972 7.125 1.00 89.81 134 PHE A N 1
ATOM 1029 C CA . PHE A 1 134 ? -9.802 -4.506 6.892 1.00 89.81 134 PHE A CA 1
ATOM 1030 C C . PHE A 1 134 ? -10.665 -4.636 8.146 1.00 89.81 134 PHE A C 1
ATOM 1032 O O . PHE A 1 134 ? -11.302 -3.666 8.559 1.00 89.81 134 PHE A O 1
ATOM 1039 N N . THR A 1 135 ? -10.654 -5.803 8.795 1.00 89.44 135 THR A N 1
ATOM 1040 C CA . THR A 1 135 ? -11.437 -6.030 10.014 1.00 89.44 135 THR A CA 1
ATOM 1041 C C . THR A 1 135 ? -10.991 -5.081 11.125 1.00 89.44 135 THR A C 1
ATOM 1043 O O . THR A 1 135 ? -11.834 -4.498 11.813 1.00 89.44 135 THR A O 1
ATOM 1046 N N . PHE A 1 136 ? -9.679 -4.878 11.296 1.00 90.50 136 PHE A N 1
ATOM 1047 C CA . PHE A 1 136 ? -9.154 -3.959 12.302 1.00 90.50 136 PHE A CA 1
ATOM 1048 C C . PHE A 1 136 ? -9.499 -2.500 11.974 1.00 90.50 136 PHE A C 1
ATOM 1050 O O . PHE A 1 136 ? -9.860 -1.732 12.871 1.00 90.50 136 PHE A O 1
ATOM 1057 N N . MET A 1 137 ? -9.469 -2.113 10.694 1.00 91.50 137 MET A N 1
ATOM 1058 C CA . MET A 1 137 ? -9.879 -0.777 10.263 1.00 91.50 137 MET A CA 1
ATOM 1059 C C . MET A 1 137 ? -11.358 -0.526 10.571 1.00 91.50 137 MET A C 1
ATOM 1061 O O . MET A 1 137 ? -11.687 0.509 11.150 1.00 91.50 137 MET A O 1
ATOM 1065 N N . VAL A 1 138 ? -12.240 -1.481 10.256 1.00 90.12 138 VAL A N 1
ATOM 1066 C CA . VAL A 1 138 ? -13.675 -1.410 10.578 1.00 90.12 138 VAL A CA 1
ATOM 1067 C C . VAL A 1 138 ? -13.891 -1.291 12.086 1.00 90.12 138 VAL A C 1
ATOM 1069 O O . VAL A 1 138 ? -14.632 -0.412 12.522 1.00 90.12 138 VAL A O 1
ATOM 1072 N N . PHE A 1 139 ? -13.194 -2.093 12.896 1.00 89.56 139 PHE A N 1
ATOM 1073 C CA . PHE A 1 139 ? -13.248 -1.989 14.357 1.00 89.56 139 PHE A CA 1
ATOM 1074 C C . PHE A 1 139 ? -12.916 -0.569 14.842 1.00 89.56 139 PHE A C 1
ATOM 1076 O O . PHE A 1 139 ? -13.682 0.038 15.598 1.00 89.56 139 PHE A O 1
ATOM 1083 N N . CYS A 1 140 ? -11.804 -0.006 14.366 1.00 89.00 140 CYS A N 1
ATOM 1084 C CA . CYS A 1 140 ? -11.364 1.325 14.766 1.00 89.00 140 CYS A CA 1
ATOM 1085 C C . CYS A 1 140 ? -12.317 2.431 14.282 1.00 89.00 140 CYS A C 1
ATOM 1087 O O . CYS A 1 140 ? -12.557 3.396 15.013 1.00 89.00 140 CYS A O 1
ATOM 1089 N N . LEU A 1 141 ? -12.885 2.288 13.081 1.00 90.06 141 LEU A N 1
ATOM 1090 C CA . LEU A 1 141 ? -13.889 3.201 12.534 1.00 90.06 141 LEU A CA 1
ATOM 1091 C C . LEU A 1 141 ? -15.176 3.181 13.357 1.00 90.06 141 LEU A C 1
ATOM 1093 O O . LEU A 1 141 ? -15.657 4.242 13.744 1.00 90.06 141 LEU A O 1
ATOM 1097 N N . CYS A 1 142 ? -15.717 2.000 13.664 1.00 88.31 142 CYS A N 1
ATOM 1098 C CA . CYS A 1 142 ? -16.924 1.859 14.477 1.00 88.31 142 CYS A CA 1
ATOM 1099 C C . CYS A 1 142 ? -16.730 2.463 15.874 1.00 88.31 142 CYS A C 1
ATOM 1101 O O . CYS A 1 142 ? -17.576 3.226 16.351 1.00 88.31 142 CYS A O 1
ATOM 1103 N N . TYR A 1 143 ? -15.587 2.183 16.507 1.00 86.88 143 TYR A N 1
ATOM 1104 C CA . TYR A 1 143 ? -15.255 2.750 17.811 1.00 86.88 143 TYR A CA 1
ATOM 1105 C C . TYR A 1 143 ? -15.106 4.277 17.756 1.00 86.88 143 TYR A C 1
ATOM 1107 O O . TYR A 1 143 ? -15.700 4.991 18.568 1.00 86.88 143 TYR A O 1
ATOM 1115 N N . GLY A 1 144 ? -14.365 4.799 16.774 1.00 85.69 144 GLY A N 1
ATOM 1116 C CA . GLY A 1 144 ? -14.196 6.238 16.586 1.00 85.69 144 GLY A CA 1
ATOM 1117 C C . GLY A 1 144 ? -15.517 6.949 16.279 1.00 85.69 144 GLY A C 1
ATOM 1118 O O . GLY A 1 144 ? -15.798 8.011 16.834 1.00 85.69 144 GLY A O 1
ATOM 1119 N N . HIS A 1 145 ? -16.366 6.345 15.448 1.00 85.94 145 HIS A N 1
ATOM 1120 C CA . HIS A 1 145 ? -17.671 6.896 15.097 1.00 85.94 145 HIS A CA 1
ATOM 1121 C C . HIS A 1 145 ? -18.597 6.969 16.315 1.00 85.94 145 HIS A C 1
ATOM 1123 O O . HIS A 1 145 ? -19.283 7.972 16.513 1.00 85.94 145 HIS A O 1
ATOM 1129 N N . SER A 1 146 ? -18.537 5.977 17.214 1.00 84.81 146 SER A N 1
ATOM 1130 C CA . SER A 1 146 ? -19.240 6.039 18.502 1.00 84.81 146 SER A CA 1
ATOM 1131 C C . SER A 1 146 ? -18.817 7.242 19.361 1.00 84.81 146 SER A C 1
ATOM 1133 O O . SER A 1 146 ? -19.592 7.658 20.227 1.00 84.81 146 SER A O 1
ATOM 1135 N N . LYS A 1 147 ? -17.625 7.810 19.134 1.00 81.12 147 LYS A N 1
ATOM 1136 C CA . LYS A 1 147 ? -17.123 9.034 19.780 1.00 81.12 147 LYS A CA 1
ATOM 1137 C C . LYS A 1 147 ? -17.418 10.314 18.982 1.00 81.12 147 LYS A C 1
ATOM 1139 O O . LYS A 1 147 ? -16.876 11.363 19.315 1.00 81.12 147 LYS A O 1
ATOM 1144 N N . ARG A 1 148 ? -18.322 10.244 17.992 1.00 83.12 148 ARG A N 1
ATOM 1145 C CA . ARG A 1 148 ? -18.781 11.343 17.115 1.00 83.12 148 ARG A CA 1
ATOM 1146 C C . ARG A 1 148 ? -17.718 11.917 16.178 1.00 83.12 148 ARG A C 1
ATOM 1148 O O . ARG A 1 148 ? -17.891 13.004 15.637 1.00 83.12 148 ARG A O 1
ATOM 1155 N N . GLU A 1 149 ? -16.639 11.185 15.949 1.00 84.12 149 GLU A N 1
ATOM 1156 C CA . GLU A 1 149 ? -15.649 11.568 14.950 1.00 84.12 149 GLU A CA 1
ATOM 1157 C C . GLU A 1 149 ? -16.157 11.129 13.551 1.00 84.12 149 GLU A C 1
ATOM 1159 O O . GLU A 1 149 ? -16.619 9.992 13.382 1.00 84.12 149 GLU A O 1
ATOM 1164 N N . PRO A 1 150 ? -16.129 12.002 12.530 1.00 89.81 150 PRO A N 1
ATOM 1165 C CA . PRO A 1 150 ? -16.631 11.674 11.198 1.00 89.81 150 PRO A CA 1
ATOM 1166 C C . PRO A 1 150 ? -15.700 10.694 10.467 1.00 89.81 150 PRO A C 1
ATOM 1168 O O . PRO A 1 150 ? -14.519 10.966 10.249 1.00 89.81 150 PRO A O 1
ATOM 1171 N N . TRP A 1 151 ? -16.259 9.564 10.029 1.00 88.31 151 TRP A N 1
ATOM 1172 C CA . TRP A 1 151 ? -15.550 8.461 9.365 1.00 88.31 151 TRP A CA 1
ATOM 1173 C C . TRP A 1 151 ? -14.718 8.897 8.146 1.00 88.31 151 TRP A C 1
ATOM 1175 O O . TRP A 1 151 ? -13.558 8.508 8.028 1.00 88.31 151 TRP A O 1
ATOM 1185 N N . ILE A 1 152 ? -15.244 9.786 7.293 1.00 90.50 152 ILE A N 1
ATOM 1186 C CA . ILE A 1 152 ? -14.514 10.325 6.128 1.00 90.50 152 ILE A CA 1
ATOM 1187 C C . ILE A 1 152 ? -13.231 11.047 6.561 1.00 90.50 152 ILE A C 1
ATOM 1189 O O . ILE A 1 152 ? -12.184 10.896 5.928 1.00 90.50 152 ILE A O 1
ATOM 1193 N N . GLN A 1 153 ? -13.277 11.815 7.653 1.00 89.75 153 GLN A N 1
ATOM 1194 C CA . GLN A 1 153 ? -12.084 12.505 8.142 1.00 89.75 153 GLN A CA 1
ATOM 1195 C C . GLN A 1 153 ? -11.063 11.515 8.699 1.00 89.75 153 GLN A C 1
ATOM 1197 O O . GLN A 1 153 ? -9.875 11.726 8.499 1.00 89.75 153 GLN A O 1
ATOM 1202 N N . MET A 1 154 ? -11.490 10.421 9.336 1.00 89.62 154 MET A N 1
ATOM 1203 C CA . MET A 1 154 ? -10.563 9.382 9.802 1.00 89.62 154 MET A CA 1
ATOM 1204 C C . MET A 1 154 ? -9.804 8.733 8.645 1.00 89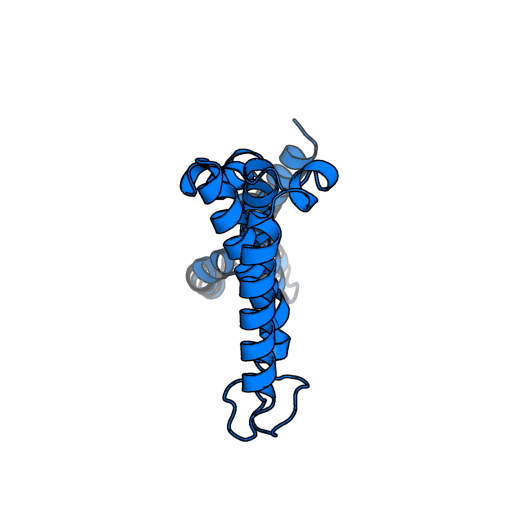.62 154 MET A C 1
ATOM 1206 O O . MET A 1 154 ? -8.582 8.620 8.701 1.00 89.62 154 MET A O 1
ATOM 1210 N N . LEU A 1 155 ? -10.528 8.359 7.586 1.00 90.62 155 LEU A N 1
ATOM 1211 C CA . LEU A 1 155 ? -9.965 7.705 6.404 1.00 90.62 155 LEU A CA 1
ATOM 1212 C C . LEU A 1 155 ? -9.024 8.633 5.630 1.00 90.62 155 LEU A C 1
ATOM 1214 O O . LEU A 1 155 ? -7.940 8.230 5.214 1.00 90.62 155 LEU A O 1
ATOM 1218 N N . THR A 1 156 ? -9.415 9.896 5.463 1.00 92.38 156 THR A N 1
ATOM 1219 C CA . THR A 1 156 ? -8.643 10.866 4.674 1.00 92.38 156 THR A CA 1
ATOM 1220 C C . THR A 1 156 ? -7.503 11.516 5.452 1.00 92.38 156 THR A C 1
ATOM 1222 O O . THR A 1 156 ? -6.574 12.035 4.836 1.00 92.38 156 THR A O 1
ATOM 1225 N N . TYR A 1 157 ? -7.522 11.494 6.789 1.00 92.62 157 TYR A N 1
ATOM 1226 C CA . TYR A 1 157 ? -6.515 12.177 7.602 1.00 92.62 157 TYR A CA 1
ATOM 1227 C C . TYR A 1 157 ? -5.096 11.670 7.331 1.00 92.62 157 TYR A C 1
ATOM 1229 O O . TYR A 1 157 ? -4.187 12.476 7.150 1.00 92.62 157 TYR A O 1
ATOM 1237 N N . GLY A 1 158 ? -4.893 10.351 7.280 1.00 89.75 158 GLY A N 1
ATOM 1238 C CA . GLY A 1 158 ? -3.559 9.797 7.048 1.00 89.75 158 GLY A CA 1
ATOM 1239 C C . GLY A 1 158 ? -3.048 10.040 5.626 1.00 89.75 158 GLY A C 1
ATOM 1240 O O . GLY A 1 158 ? -1.870 10.346 5.452 1.00 89.75 158 GLY A O 1
ATOM 1241 N N . ILE A 1 159 ? -3.947 10.032 4.635 1.00 90.81 159 ILE A N 1
ATOM 1242 C CA . ILE A 1 159 ? -3.639 10.407 3.246 1.00 90.81 159 ILE A CA 1
ATOM 1243 C C . ILE A 1 159 ? -3.206 11.880 3.176 1.00 90.81 159 ILE A C 1
ATOM 1245 O O . ILE A 1 159 ? -2.194 12.205 2.566 1.00 90.81 159 ILE A O 1
ATOM 1249 N N . ARG A 1 160 ? -3.928 12.780 3.859 1.00 91.62 160 ARG A N 1
ATOM 1250 C CA . ARG A 1 160 ? -3.584 14.212 3.920 1.00 91.62 160 ARG A CA 1
ATOM 1251 C C . ARG A 1 160 ? -2.293 14.483 4.687 1.00 91.62 160 ARG A C 1
ATOM 1253 O O . ARG A 1 160 ? -1.596 15.441 4.374 1.00 91.62 160 ARG A O 1
ATOM 1260 N N . ARG A 1 161 ? -1.987 13.671 5.702 1.00 90.88 161 ARG A N 1
ATOM 1261 C CA . ARG A 1 161 ? -0.765 13.794 6.505 1.00 90.88 161 ARG A CA 1
ATOM 1262 C C . ARG A 1 161 ? 0.482 13.404 5.711 1.00 90.88 161 ARG A C 1
ATOM 1264 O O . ARG A 1 161 ? 1.521 14.027 5.903 1.00 90.88 161 ARG A O 1
ATOM 1271 N N . HIS A 1 162 ? 0.370 12.409 4.831 1.00 89.75 162 HIS A N 1
ATOM 1272 C CA . HIS A 1 162 ? 1.466 11.918 3.991 1.00 89.75 162 HIS A CA 1
ATOM 1273 C C . HIS A 1 162 ? 1.092 11.973 2.505 1.00 89.75 162 HIS A C 1
ATOM 1275 O O . HIS A 1 162 ? 0.956 10.927 1.866 1.00 89.75 162 HIS A O 1
ATOM 1281 N N . PRO A 1 163 ? 0.955 13.179 1.923 1.00 88.12 163 PRO A N 1
ATOM 1282 C CA . PRO A 1 163 ? 0.468 13.342 0.552 1.00 88.12 163 PRO A CA 1
ATOM 1283 C C . PRO A 1 163 ? 1.399 12.706 -0.488 1.00 88.12 163 PRO A C 1
ATOM 1285 O O . PRO A 1 163 ? 0.956 12.323 -1.564 1.00 88.12 163 PRO A O 1
ATOM 1288 N N . LEU A 1 164 ? 2.686 12.559 -0.156 1.00 91.44 164 LEU A N 1
ATOM 1289 C CA . LEU A 1 164 ? 3.687 11.976 -1.046 1.00 91.44 164 LEU A CA 1
ATOM 1290 C C . LEU A 1 164 ? 3.715 10.443 -1.027 1.00 91.44 164 LEU A C 1
ATOM 1292 O O . LEU A 1 164 ? 4.305 9.859 -1.924 1.00 91.44 164 LEU A O 1
ATOM 1296 N N . ALA A 1 165 ? 3.088 9.770 -0.056 1.00 91.00 165 ALA A N 1
ATOM 1297 C CA . ALA A 1 165 ? 3.218 8.316 0.091 1.00 91.00 165 ALA A CA 1
ATOM 1298 C C . ALA A 1 165 ? 2.654 7.540 -1.113 1.00 91.00 165 ALA A C 1
ATOM 1300 O O . ALA A 1 165 ? 3.303 6.629 -1.622 1.00 91.00 165 ALA A O 1
ATOM 1301 N N . LEU A 1 166 ? 1.467 7.929 -1.589 1.00 91.62 166 LEU A N 1
ATOM 1302 C CA . LEU A 1 166 ? 0.823 7.320 -2.756 1.00 91.62 166 LEU A CA 1
ATOM 1303 C C . LEU A 1 166 ? 1.572 7.594 -4.069 1.00 91.62 166 LEU A C 1
ATOM 1305 O O . LEU A 1 166 ? 1.935 6.623 -4.732 1.00 91.62 166 LEU A O 1
ATOM 1309 N N . PRO A 1 167 ? 1.861 8.854 -4.460 1.00 92.00 167 PRO A N 1
ATOM 1310 C CA . PRO A 1 167 ? 2.581 9.107 -5.707 1.00 92.00 167 PRO A CA 1
ATOM 1311 C C . PRO A 1 167 ? 4.002 8.533 -5.673 1.00 92.00 167 PRO A C 1
ATOM 1313 O O . PRO A 1 167 ? 4.495 8.081 -6.702 1.00 92.00 167 PRO A O 1
ATOM 1316 N N . PHE A 1 168 ? 4.642 8.473 -4.501 1.00 92.75 168 PHE A N 1
ATOM 1317 C CA . PHE A 1 168 ? 5.917 7.780 -4.338 1.00 92.75 168 PHE A CA 1
ATOM 1318 C C . PHE A 1 168 ? 5.795 6.278 -4.617 1.00 92.75 168 PHE A C 1
ATOM 1320 O O . PHE A 1 168 ? 6.584 5.744 -5.390 1.00 92.75 168 PHE A O 1
ATOM 1327 N N . ALA A 1 169 ? 4.786 5.601 -4.059 1.00 93.56 169 ALA A N 1
ATOM 1328 C CA . ALA A 1 169 ? 4.555 4.180 -4.322 1.00 93.56 169 ALA A CA 1
ATOM 1329 C C . ALA A 1 169 ? 4.269 3.898 -5.808 1.00 93.56 169 ALA A C 1
ATOM 1331 O O . ALA A 1 169 ? 4.783 2.920 -6.352 1.00 93.56 169 ALA A O 1
ATOM 1332 N N . VAL A 1 170 ? 3.510 4.775 -6.477 1.00 93.38 170 VAL A N 1
ATOM 1333 C CA . VAL A 1 170 ? 3.257 4.685 -7.926 1.00 93.38 170 VAL A CA 1
ATOM 1334 C C . VAL A 1 170 ? 4.559 4.846 -8.714 1.00 93.38 170 VAL A C 1
ATOM 1336 O O . VAL A 1 170 ? 4.846 4.019 -9.574 1.00 93.38 170 VAL A O 1
ATOM 1339 N N . ALA A 1 171 ? 5.375 5.857 -8.398 1.00 92.62 171 ALA A N 1
ATOM 1340 C CA . ALA A 1 171 ? 6.650 6.093 -9.079 1.00 92.62 171 ALA A CA 1
ATOM 1341 C C . ALA A 1 171 ? 7.621 4.914 -8.911 1.00 92.62 171 ALA A C 1
ATOM 1343 O O . ALA A 1 171 ? 8.242 4.479 -9.877 1.00 92.62 171 ALA A O 1
ATOM 1344 N N . VAL A 1 172 ? 7.713 4.347 -7.703 1.00 93.56 172 VAL A N 1
ATOM 1345 C CA . VAL A 1 172 ? 8.537 3.158 -7.442 1.00 93.56 172 VAL A CA 1
ATOM 1346 C C . VAL A 1 172 ? 8.017 1.947 -8.218 1.00 93.56 172 VAL A C 1
ATOM 1348 O O . VAL A 1 172 ? 8.812 1.243 -8.838 1.00 93.56 172 VAL A O 1
ATOM 1351 N N . SER A 1 173 ? 6.699 1.717 -8.231 1.00 93.62 173 SER A N 1
ATOM 1352 C CA . SER A 1 173 ? 6.102 0.628 -9.013 1.00 93.62 173 SER A CA 1
ATOM 1353 C C . SER A 1 173 ? 6.380 0.781 -10.506 1.00 93.62 173 SER A C 1
ATOM 1355 O O . SER A 1 173 ? 6.670 -0.207 -11.173 1.00 93.62 173 SER A O 1
ATOM 1357 N N . PHE A 1 174 ? 6.305 2.004 -11.025 1.00 92.75 174 PHE A N 1
ATOM 1358 C CA . PHE A 1 174 ? 6.600 2.294 -12.421 1.00 92.75 174 PHE A CA 1
ATOM 1359 C C . PHE A 1 174 ? 8.062 1.996 -12.761 1.00 92.75 174 PHE A C 1
ATOM 1361 O O . PHE A 1 174 ? 8.333 1.237 -13.686 1.00 92.75 174 PHE A O 1
ATOM 1368 N N . CYS A 1 175 ? 9.010 2.512 -11.969 1.00 92.88 175 CYS A N 1
ATOM 1369 C CA . CYS A 1 175 ? 10.433 2.219 -12.150 1.00 92.88 175 CYS A CA 1
ATOM 1370 C C . CYS A 1 175 ? 10.706 0.711 -12.125 1.00 92.88 175 CYS A C 1
ATOM 1372 O O . CYS A 1 175 ? 11.446 0.204 -12.965 1.00 92.88 175 CYS A O 1
ATOM 1374 N N . TRP A 1 176 ? 10.085 -0.009 -11.187 1.00 93.00 176 TRP A N 1
ATOM 1375 C CA . TRP A 1 176 ? 10.217 -1.457 -11.081 1.00 93.00 176 TRP A CA 1
ATOM 1376 C C . TRP A 1 176 ? 9.719 -2.182 -12.336 1.00 93.00 176 TRP A C 1
ATOM 1378 O O . TRP A 1 176 ? 10.428 -3.033 -12.868 1.00 93.00 176 TRP A O 1
ATOM 1388 N N . GLN A 1 177 ? 8.539 -1.822 -12.844 1.00 91.56 177 GLN A N 1
ATOM 1389 C CA . GLN A 1 177 ? 7.991 -2.428 -14.059 1.00 91.56 177 GLN A CA 1
ATOM 1390 C C . GLN A 1 177 ? 8.846 -2.116 -15.293 1.00 91.56 177 GLN A C 1
ATOM 1392 O O . GLN A 1 177 ? 9.115 -3.018 -16.082 1.00 91.56 177 GLN A O 1
ATOM 1397 N N . CYS A 1 178 ? 9.336 -0.881 -15.436 1.00 91.06 178 CYS A N 1
ATOM 1398 C CA . CYS A 1 178 ? 10.253 -0.515 -16.518 1.00 91.06 178 CYS A CA 1
ATOM 1399 C C . CYS A 1 178 ? 11.526 -1.370 -16.492 1.00 91.06 178 CYS A C 1
ATOM 1401 O O . CYS A 1 178 ? 11.933 -1.895 -17.523 1.00 91.06 178 CYS A O 1
ATOM 1403 N N . ILE A 1 179 ? 12.122 -1.569 -15.312 1.00 92.06 179 ILE A N 1
ATOM 1404 C CA . ILE A 1 179 ? 13.299 -2.434 -15.158 1.00 92.06 179 ILE A CA 1
ATOM 1405 C C . ILE A 1 179 ? 12.966 -3.877 -15.557 1.00 92.06 179 ILE A C 1
ATOM 1407 O O . ILE A 1 179 ? 13.742 -4.496 -16.280 1.00 92.06 179 ILE A O 1
ATOM 1411 N N . GLN A 1 180 ? 11.813 -4.406 -15.135 1.00 91.94 180 GLN A N 1
ATOM 1412 C CA . GLN A 1 180 ? 11.389 -5.759 -15.508 1.00 91.94 180 GLN A CA 1
ATOM 1413 C C . GLN A 1 180 ? 11.191 -5.927 -17.017 1.00 91.94 180 GLN A C 1
ATOM 1415 O O . GLN A 1 180 ? 11.525 -6.980 -17.546 1.00 91.94 180 GLN A O 1
ATOM 1420 N N . TYR A 1 181 ? 10.684 -4.905 -17.708 1.00 90.44 181 TYR A N 1
ATOM 1421 C CA . TYR A 1 181 ? 10.532 -4.940 -19.161 1.00 90.44 181 TYR A CA 1
ATOM 1422 C C . TYR A 1 181 ? 11.875 -4.902 -19.901 1.00 90.44 181 TYR A C 1
ATOM 1424 O O . TYR A 1 181 ? 12.039 -5.577 -20.913 1.00 90.44 181 TYR A O 1
ATOM 1432 N N . MET A 1 182 ? 12.836 -4.115 -19.407 1.00 89.88 182 MET A N 1
ATOM 1433 C CA . MET A 1 182 ? 14.153 -3.967 -20.039 1.00 89.88 182 MET A CA 1
ATOM 1434 C C . MET A 1 182 ? 14.972 -5.262 -20.021 1.00 89.88 182 MET A C 1
ATOM 1436 O O . MET A 1 182 ? 15.796 -5.469 -20.917 1.00 89.88 182 MET A O 1
ATOM 1440 N N . ILE A 1 183 ? 14.761 -6.111 -19.011 1.00 89.25 183 ILE A N 1
ATOM 1441 C CA . ILE A 1 183 ? 15.417 -7.414 -18.890 1.00 89.25 183 ILE A CA 1
ATOM 1442 C C . ILE A 1 183 ? 14.799 -8.370 -19.936 1.00 89.25 183 ILE A C 1
ATOM 1444 O O . ILE A 1 183 ? 13.571 -8.452 -20.035 1.00 89.25 183 ILE A O 1
ATOM 1448 N N . PRO A 1 184 ? 15.621 -9.041 -20.765 1.00 73.06 184 PRO A N 1
ATOM 1449 C CA . PRO A 1 184 ? 15.141 -9.903 -21.843 1.00 73.06 184 PRO A CA 1
ATOM 1450 C C . PRO A 1 184 ? 14.287 -11.079 -21.360 1.00 73.06 184 PRO A C 1
ATOM 1452 O O . PRO A 1 184 ? 14.625 -11.689 -20.322 1.00 73.06 184 PRO A O 1
#

pLDDT: mean 87.05, std 6.57, range [65.31, 94.62]